Protein AF-A0A660V2L0-F1 (afdb_monomer_lite)

Sequence (249 aa):
MILGFRIFGILFIVIIVLAGNLYATPEGSEFEEQMLNAETLALQEALETPKTFTTGIRSGRVVDATTGKPIEGAVVFYNWDISEFSIESSSRRGALYEAVTDKEGKYFVPDQSIESQTGALANLEPEEVYVYKYGYIRYRVFDNQPLPFLIYLPDLHQRYRKQDNVVKLQPWIDKMSHAEHMNVFTGSYGFGGTKLEQALEEEKALAKEERNFFKRTLDTANKQLSQYQTAYKNDDITKEEYITRLRRC

Structure (mmCIF, N/CA/C/O backbone):
data_AF-A0A660V2L0-F1
#
_entry.id   AF-A0A660V2L0-F1
#
loop_
_atom_site.group_PDB
_atom_site.id
_atom_site.type_symbol
_atom_site.label_atom_id
_atom_site.label_alt_id
_atom_site.label_comp_id
_atom_site.label_asym_id
_atom_site.label_entity_id
_atom_site.label_seq_id
_atom_site.pdbx_PDB_ins_code
_atom_site.Cartn_x
_atom_site.Cartn_y
_atom_site.Cartn_z
_atom_site.occupancy
_atom_site.B_iso_or_equiv
_atom_site.auth_seq_id
_atom_site.auth_comp_id
_atom_site.auth_asym_id
_atom_site.auth_atom_id
_atom_site.pdbx_PDB_model_num
ATOM 1 N N . MET A 1 1 ? 33.198 -1.802 6.740 1.00 34.09 1 MET A N 1
ATOM 2 C CA . MET A 1 1 ? 33.838 -0.671 7.451 1.00 34.09 1 MET A CA 1
ATOM 3 C C . MET A 1 1 ? 35.047 -0.145 6.659 1.00 34.09 1 MET A C 1
ATOM 5 O O . MET A 1 1 ? 36.150 -0.127 7.173 1.00 34.09 1 MET A O 1
ATOM 9 N N . ILE A 1 2 ? 34.865 0.219 5.379 1.00 31.36 2 ILE A N 1
ATOM 10 C CA . ILE A 1 2 ? 35.941 0.744 4.496 1.00 31.36 2 ILE A CA 1
ATOM 11 C C . ILE A 1 2 ? 35.456 1.972 3.686 1.00 31.36 2 ILE A C 1
ATOM 13 O O . ILE A 1 2 ? 36.254 2.722 3.139 1.00 31.36 2 ILE A O 1
ATOM 17 N N . LEU A 1 3 ? 34.149 2.268 3.681 1.00 30.89 3 LEU A N 1
ATOM 18 C CA . LEU A 1 3 ? 33.578 3.380 2.910 1.00 30.89 3 LEU A CA 1
ATOM 19 C C . LEU A 1 3 ? 33.698 4.755 3.603 1.00 30.89 3 LEU A C 1
ATOM 21 O O . LEU A 1 3 ? 33.654 5.780 2.935 1.00 30.89 3 LEU A O 1
ATOM 25 N N . GLY A 1 4 ? 33.918 4.783 4.924 1.00 27.92 4 GLY A N 1
ATOM 26 C CA . GLY A 1 4 ? 34.016 6.023 5.709 1.00 27.92 4 GLY A CA 1
ATOM 27 C C . GLY A 1 4 ? 35.307 6.826 5.499 1.00 27.92 4 GLY A C 1
ATOM 28 O O . GLY A 1 4 ? 35.333 8.012 5.801 1.00 27.92 4 GLY A O 1
ATOM 29 N N . PHE A 1 5 ? 36.360 6.218 4.940 1.00 28.61 5 PHE A N 1
ATOM 30 C CA . PHE A 1 5 ? 37.654 6.888 4.741 1.00 28.61 5 PHE A CA 1
ATOM 31 C C . PHE A 1 5 ? 37.769 7.643 3.410 1.00 28.61 5 PHE A C 1
ATOM 33 O O . PHE A 1 5 ? 38.543 8.591 3.317 1.00 28.61 5 PHE A O 1
ATOM 40 N N . ARG A 1 6 ? 36.986 7.282 2.382 1.00 35.31 6 ARG A N 1
ATOM 41 C CA . ARG A 1 6 ? 37.054 7.962 1.073 1.00 35.31 6 ARG A CA 1
ATOM 42 C C . ARG A 1 6 ? 36.310 9.298 1.050 1.00 35.31 6 ARG A C 1
ATOM 44 O O . ARG A 1 6 ? 36.774 10.229 0.409 1.00 35.31 6 ARG A O 1
ATOM 51 N N . ILE A 1 7 ? 35.211 9.415 1.796 1.00 41.75 7 ILE A N 1
ATOM 52 C CA . ILE A 1 7 ? 34.409 10.648 1.864 1.00 41.75 7 ILE A CA 1
ATOM 53 C C . ILE A 1 7 ? 35.100 11.700 2.745 1.00 41.75 7 ILE A C 1
ATOM 55 O O . ILE A 1 7 ? 35.174 12.865 2.366 1.00 41.75 7 ILE A O 1
ATOM 59 N N . PHE A 1 8 ? 35.697 11.281 3.869 1.00 35.34 8 PHE A N 1
ATOM 60 C CA . PHE A 1 8 ? 36.515 12.173 4.696 1.00 35.34 8 PHE A CA 1
ATOM 61 C C . PHE A 1 8 ? 37.768 12.661 3.963 1.00 35.34 8 PHE A C 1
ATOM 63 O O . PHE A 1 8 ? 38.132 13.818 4.126 1.00 35.34 8 PHE A O 1
ATOM 70 N N . GLY A 1 9 ? 38.386 11.831 3.114 1.00 35.56 9 GLY A N 1
ATOM 71 C CA . GLY A 1 9 ? 39.525 12.246 2.289 1.00 35.56 9 GLY A CA 1
ATOM 72 C C . GLY A 1 9 ? 39.184 13.381 1.319 1.00 35.56 9 GLY A C 1
ATOM 73 O O . GLY A 1 9 ? 39.924 14.353 1.245 1.00 35.56 9 GLY A O 1
ATOM 74 N N . ILE A 1 10 ? 38.037 13.309 0.638 1.00 45.66 10 ILE A N 1
ATOM 75 C CA . ILE A 1 10 ? 37.612 14.342 -0.323 1.00 45.66 10 ILE A CA 1
ATOM 76 C C . ILE A 1 10 ? 37.248 15.649 0.400 1.00 45.66 10 ILE A C 1
ATOM 78 O O . ILE A 1 10 ? 37.674 16.721 -0.021 1.00 45.66 10 ILE A O 1
ATOM 82 N N . LEU A 1 11 ? 36.536 15.573 1.532 1.00 41.56 11 LEU A N 1
ATOM 83 C CA . LEU A 1 11 ? 36.181 16.758 2.324 1.00 41.56 11 LEU A CA 1
ATOM 84 C C . LEU A 1 11 ? 37.418 17.438 2.943 1.00 41.56 11 LEU A C 1
ATOM 86 O O . LEU A 1 11 ? 37.496 18.664 3.000 1.00 41.56 11 LEU A O 1
ATOM 90 N N . PHE A 1 12 ? 38.401 16.645 3.381 1.00 42.69 12 PHE A N 1
ATOM 91 C CA . PHE A 1 12 ? 39.662 17.138 3.935 1.00 42.69 12 PHE A CA 1
ATOM 92 C C . PHE A 1 12 ? 40.537 17.792 2.857 1.00 42.69 12 PHE A C 1
ATOM 94 O O . PHE A 1 12 ? 41.170 18.803 3.136 1.00 42.69 12 PHE A O 1
ATOM 101 N N . ILE A 1 13 ? 40.501 17.291 1.616 1.00 48.28 13 ILE A N 1
ATOM 102 C CA . ILE A 1 13 ? 41.164 17.929 0.469 1.00 48.28 13 ILE A CA 1
ATOM 103 C C . ILE A 1 13 ? 40.502 19.274 0.144 1.00 48.28 13 ILE A C 1
ATOM 105 O O . ILE A 1 13 ? 41.211 20.266 0.049 1.00 48.28 13 ILE A O 1
ATOM 109 N N . VAL A 1 14 ? 39.168 19.365 0.080 1.00 49.03 14 VAL A N 1
ATOM 110 C CA . VAL A 1 14 ? 38.477 20.643 -0.210 1.00 49.03 14 VAL A CA 1
ATOM 111 C C . VAL A 1 14 ? 38.756 21.708 0.864 1.00 49.03 14 VAL A C 1
ATOM 113 O O . VAL A 1 14 ? 39.001 22.869 0.536 1.00 49.03 14 VAL A O 1
ATOM 116 N N . ILE A 1 15 ? 38.780 21.329 2.148 1.00 49.03 15 ILE A N 1
ATOM 117 C CA . ILE A 1 15 ? 39.067 22.262 3.255 1.00 49.03 15 ILE A CA 1
ATOM 118 C C . ILE A 1 15 ? 40.554 22.654 3.302 1.00 49.03 15 ILE A C 1
ATOM 120 O O . ILE A 1 15 ? 40.863 23.819 3.550 1.00 49.03 15 ILE A O 1
ATOM 124 N N . ILE A 1 16 ? 41.480 21.725 3.032 1.00 46.28 16 ILE A N 1
ATOM 125 C CA . ILE A 1 16 ? 42.917 22.041 2.944 1.00 46.28 16 ILE A CA 1
ATOM 126 C C . ILE A 1 16 ? 43.212 22.935 1.740 1.00 46.28 16 ILE A C 1
ATOM 128 O O . ILE A 1 16 ? 44.004 23.863 1.866 1.00 46.28 16 ILE A O 1
ATOM 132 N N . VAL A 1 17 ? 42.545 22.720 0.607 1.00 48.03 17 VAL A N 1
ATOM 133 C CA . VAL A 1 17 ? 42.702 23.533 -0.608 1.00 48.03 17 VAL A CA 1
ATOM 134 C C . VAL A 1 17 ? 42.202 24.966 -0.394 1.00 48.03 17 VAL A C 1
ATOM 136 O O . VAL A 1 17 ? 42.865 25.913 -0.805 1.00 48.03 17 VAL A O 1
ATOM 139 N N . LEU A 1 18 ? 41.103 25.157 0.345 1.00 45.84 18 LEU A N 1
ATOM 140 C CA . LEU A 1 18 ? 40.630 26.497 0.722 1.00 45.84 18 LEU A CA 1
ATOM 141 C C . LEU A 1 18 ? 41.546 27.202 1.743 1.00 45.84 18 LEU A C 1
ATOM 143 O O . LEU A 1 18 ? 41.639 28.428 1.725 1.00 45.84 18 LEU A O 1
ATOM 147 N N . ALA A 1 19 ? 42.234 26.457 2.616 1.00 40.59 19 ALA A N 1
ATOM 148 C CA . ALA A 1 19 ? 43.138 27.013 3.630 1.00 40.59 19 ALA A CA 1
ATOM 149 C C . ALA A 1 19 ? 44.594 27.203 3.144 1.00 40.59 19 ALA A C 1
ATOM 151 O O . ALA A 1 19 ? 45.309 28.060 3.666 1.00 40.59 19 ALA A O 1
ATOM 152 N N . GLY A 1 20 ? 45.035 26.437 2.140 1.00 42.09 20 GLY A N 1
ATOM 153 C CA . GLY A 1 20 ? 46.388 26.477 1.570 1.00 42.09 20 GLY A CA 1
ATOM 154 C C . GLY A 1 20 ? 46.708 27.752 0.784 1.00 42.09 20 GLY A C 1
ATOM 155 O O . GLY A 1 20 ? 47.872 28.132 0.690 1.00 42.09 20 GLY A O 1
ATOM 156 N N . ASN A 1 21 ? 45.685 28.488 0.335 1.00 45.06 21 ASN A N 1
ATOM 157 C CA . ASN A 1 21 ? 45.830 29.794 -0.321 1.00 45.06 21 ASN A CA 1
ATOM 158 C C . ASN A 1 21 ? 46.418 30.905 0.576 1.00 45.06 21 ASN A C 1
ATOM 160 O O . ASN A 1 21 ? 46.625 32.019 0.100 1.00 45.06 21 ASN A O 1
ATOM 164 N N . LEU A 1 22 ? 46.699 30.639 1.860 1.00 43.19 22 LEU A N 1
ATOM 165 C CA . LEU A 1 22 ? 47.353 31.603 2.754 1.00 43.19 22 LEU A CA 1
ATOM 166 C C . LEU A 1 22 ? 48.880 31.443 2.879 1.00 43.19 22 LEU A C 1
ATOM 168 O O . LEU A 1 22 ? 49.512 32.332 3.450 1.00 43.19 22 LEU A O 1
ATOM 172 N N . TYR A 1 23 ? 49.492 30.368 2.363 1.00 44.81 23 TYR A N 1
ATOM 173 C CA . TYR A 1 23 ? 50.933 30.123 2.537 1.00 44.81 23 TYR A CA 1
ATOM 174 C C . TYR A 1 23 ? 51.565 29.393 1.336 1.00 44.81 23 TYR A C 1
ATOM 176 O O . TYR A 1 23 ? 51.834 28.198 1.418 1.00 44.81 23 TYR A O 1
ATOM 184 N N . ALA A 1 24 ? 51.869 30.100 0.243 1.00 42.47 24 ALA A N 1
ATOM 185 C CA . ALA A 1 24 ? 52.705 29.563 -0.839 1.00 42.47 24 ALA A CA 1
ATOM 186 C C . ALA A 1 24 ? 53.869 30.514 -1.179 1.00 42.47 24 ALA A C 1
ATOM 188 O O . ALA A 1 24 ? 53.681 31.719 -1.346 1.00 42.47 24 ALA A O 1
ATOM 189 N N . THR A 1 25 ? 55.089 29.969 -1.235 1.00 49.19 25 THR A N 1
ATOM 190 C CA . THR A 1 25 ? 56.338 30.631 -1.660 1.00 49.19 25 THR A CA 1
ATOM 191 C C . THR A 1 25 ? 56.580 30.461 -3.177 1.00 49.19 25 THR A C 1
ATOM 193 O O . THR A 1 25 ? 56.026 29.540 -3.774 1.00 49.19 25 THR A O 1
ATOM 196 N N . PRO A 1 26 ? 57.402 31.312 -3.836 1.00 49.25 26 PRO A N 1
ATOM 197 C CA . PRO A 1 26 ? 57.163 31.687 -5.241 1.00 49.25 26 PRO A CA 1
ATOM 198 C C . PRO A 1 26 ? 57.717 30.782 -6.361 1.00 49.25 26 PRO A C 1
ATOM 200 O O . PRO A 1 26 ? 57.536 31.137 -7.517 1.00 49.25 26 PRO A O 1
ATOM 203 N N . GLU A 1 27 ? 58.414 29.671 -6.095 1.00 48.34 27 GLU A N 1
ATOM 204 C CA . GLU A 1 27 ? 59.178 28.967 -7.161 1.00 48.34 27 GLU A CA 1
ATOM 205 C C . GLU A 1 27 ? 58.757 27.510 -7.446 1.00 48.34 27 GLU A C 1
ATOM 207 O O . GLU A 1 27 ? 59.332 26.865 -8.318 1.00 48.34 27 GLU A O 1
ATOM 212 N N . GLY A 1 28 ? 57.716 26.998 -6.781 1.00 50.94 28 GLY A N 1
ATOM 213 C CA . GLY A 1 28 ? 57.069 25.710 -7.109 1.00 50.94 28 GLY A CA 1
ATOM 214 C C . GLY A 1 28 ? 55.575 25.827 -7.434 1.00 50.94 28 GLY A C 1
ATOM 215 O O . GLY A 1 28 ? 54.920 24.824 -7.699 1.00 50.94 28 GLY A O 1
ATOM 216 N N . SER A 1 29 ? 55.032 27.047 -7.406 1.00 56.03 29 SER A N 1
ATOM 217 C CA . SER A 1 29 ? 53.594 27.289 -7.275 1.00 56.03 29 SER A CA 1
ATOM 218 C C . SER A 1 29 ? 52.809 27.128 -8.572 1.00 56.03 29 SER A C 1
ATOM 220 O O . SER A 1 29 ? 51.679 26.674 -8.528 1.00 56.03 29 SER A O 1
ATOM 222 N N . GLU A 1 30 ? 53.381 27.453 -9.731 1.00 58.97 30 GLU A N 1
ATOM 223 C CA . GLU A 1 30 ? 52.596 27.556 -10.970 1.00 58.97 30 GLU A CA 1
ATOM 224 C C . GLU A 1 30 ? 52.161 26.184 -11.516 1.00 58.97 30 GLU A C 1
ATOM 226 O O . GLU A 1 30 ? 51.040 26.030 -11.995 1.00 58.97 30 GLU A O 1
ATOM 231 N N . PHE A 1 31 ? 53.010 25.157 -11.396 1.00 55.97 31 PHE A N 1
ATOM 232 C CA . PHE A 1 31 ? 52.672 23.795 -11.829 1.00 55.97 31 PHE A CA 1
ATOM 233 C C . PHE A 1 31 ? 51.713 23.104 -10.849 1.00 55.97 31 PHE A C 1
ATOM 235 O O . PHE A 1 31 ? 50.776 22.429 -11.274 1.00 55.97 31 PHE A O 1
ATOM 242 N N . GLU A 1 32 ? 51.912 23.299 -9.542 1.00 57.28 32 GLU A N 1
ATOM 243 C CA . GLU A 1 32 ? 51.010 22.779 -8.508 1.00 57.28 32 GLU A CA 1
ATOM 244 C C . GLU A 1 32 ? 49.635 23.460 -8.567 1.00 57.28 32 GLU A C 1
ATOM 246 O O . GLU A 1 32 ? 48.614 22.78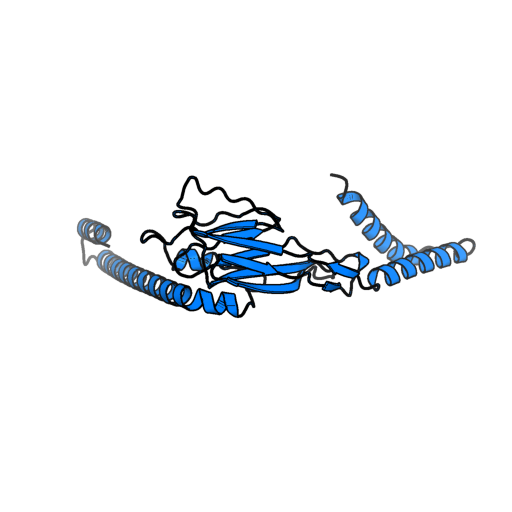2 -8.478 1.00 57.28 32 GLU A O 1
ATOM 251 N N . GLU A 1 33 ? 49.588 24.772 -8.813 1.00 65.06 33 GLU A N 1
ATOM 252 C CA . GLU A 1 33 ? 48.354 25.541 -8.999 1.00 65.06 33 GLU A CA 1
ATOM 253 C C . GLU A 1 33 ? 47.621 25.140 -10.288 1.00 65.06 33 GLU A C 1
ATOM 255 O O . GLU A 1 33 ? 46.406 24.950 -10.274 1.00 65.06 33 GLU A O 1
ATOM 260 N N . GLN A 1 34 ? 48.335 24.927 -11.400 1.00 67.06 34 GLN A N 1
ATOM 261 C CA . GLN A 1 34 ? 47.734 24.425 -12.643 1.00 67.06 34 GLN A CA 1
ATOM 262 C C . GLN A 1 34 ? 47.171 23.008 -12.490 1.00 67.06 34 GLN A C 1
ATOM 264 O O . GLN A 1 34 ? 46.079 22.728 -12.985 1.00 67.06 34 GLN A O 1
ATOM 269 N N . MET A 1 35 ? 47.884 22.124 -11.789 1.00 58.53 35 MET A N 1
ATOM 270 C CA . MET A 1 35 ? 47.427 20.761 -11.523 1.00 58.53 35 MET A CA 1
ATOM 271 C C . MET A 1 35 ? 46.203 20.758 -10.600 1.00 58.53 35 MET A C 1
ATOM 273 O O . MET A 1 35 ? 45.216 20.089 -10.898 1.00 58.53 35 MET A O 1
ATOM 277 N N . LEU A 1 36 ? 46.218 21.572 -9.542 1.00 65.31 36 LEU A N 1
ATOM 278 C CA . LEU A 1 36 ? 45.091 21.738 -8.627 1.00 65.31 36 LEU A CA 1
ATOM 279 C C . LEU A 1 36 ? 43.859 22.327 -9.330 1.00 65.31 36 LEU A C 1
ATOM 281 O O . LEU A 1 36 ? 42.737 21.864 -9.116 1.00 65.31 36 LEU A O 1
ATOM 285 N N . ASN A 1 37 ? 44.054 23.304 -10.216 1.00 75.31 37 ASN A N 1
ATOM 286 C CA . ASN A 1 37 ? 42.980 23.874 -11.028 1.00 75.31 37 ASN A CA 1
ATOM 287 C C . ASN A 1 37 ? 42.416 22.851 -12.025 1.00 75.31 37 ASN A C 1
ATOM 289 O O . ASN A 1 37 ? 41.202 22.791 -12.206 1.00 75.31 37 ASN A O 1
ATOM 293 N N . ALA A 1 38 ? 43.264 22.013 -12.629 1.00 70.25 38 ALA A N 1
ATOM 294 C CA . ALA A 1 38 ? 42.828 20.942 -13.524 1.00 70.25 38 ALA A CA 1
ATOM 295 C C . ALA A 1 38 ? 42.039 19.848 -12.783 1.00 70.25 38 ALA A C 1
ATOM 297 O O . ALA A 1 38 ? 41.005 19.400 -13.275 1.00 70.25 38 ALA A O 1
ATOM 298 N N . GLU A 1 39 ? 42.476 19.451 -11.584 1.00 74.12 39 GLU A N 1
ATOM 299 C CA . GLU A 1 39 ? 41.745 18.506 -10.730 1.00 74.12 39 GLU A CA 1
ATOM 300 C C . GLU A 1 39 ? 40.403 19.083 -10.262 1.00 74.12 39 GLU A C 1
ATOM 302 O O . GLU A 1 39 ? 39.385 18.390 -10.289 1.00 74.12 39 GLU A O 1
ATOM 307 N N . THR A 1 40 ? 40.373 20.366 -9.894 1.00 72.62 40 THR A N 1
ATOM 308 C CA . THR A 1 40 ? 39.142 21.063 -9.489 1.00 72.62 40 THR A CA 1
ATOM 309 C C . THR A 1 40 ? 38.158 21.172 -10.654 1.00 72.62 40 THR A C 1
ATOM 311 O O . THR A 1 40 ? 36.971 20.903 -10.480 1.00 72.62 40 THR A O 1
ATOM 314 N N . LEU A 1 41 ? 38.648 21.492 -11.855 1.00 76.81 41 LEU A N 1
ATOM 315 C CA . LEU A 1 41 ? 37.834 21.559 -13.067 1.00 76.81 41 LEU A CA 1
ATOM 316 C C . LEU A 1 41 ? 37.274 20.183 -13.449 1.00 76.81 41 LEU A C 1
ATOM 318 O O . LEU A 1 41 ? 36.092 20.077 -13.757 1.00 76.81 41 LEU A O 1
ATOM 322 N N . ALA A 1 42 ? 38.082 19.122 -13.362 1.00 71.88 42 ALA A N 1
ATOM 323 C CA . ALA A 1 42 ? 37.633 17.755 -13.625 1.00 71.88 42 ALA A CA 1
ATOM 324 C C . ALA A 1 42 ? 36.584 17.279 -12.604 1.00 71.88 42 ALA A C 1
ATOM 326 O O . ALA A 1 42 ? 35.630 16.589 -12.964 1.00 71.88 42 ALA A O 1
ATOM 327 N N . LEU A 1 43 ? 36.729 17.660 -11.330 1.00 69.81 43 LEU A N 1
ATOM 328 C CA . LEU A 1 43 ? 35.717 17.404 -10.304 1.00 69.81 43 LEU A CA 1
ATOM 329 C C . LEU A 1 43 ? 34.427 18.179 -10.585 1.00 69.81 43 LEU A C 1
ATOM 331 O O . LEU A 1 43 ? 33.347 17.610 -10.448 1.00 69.81 43 LEU A O 1
ATOM 335 N N . GLN A 1 44 ? 34.525 19.440 -11.004 1.00 69.50 44 GLN A N 1
ATOM 336 C CA . GLN A 1 44 ? 33.366 20.254 -11.358 1.00 69.50 44 GLN A CA 1
ATOM 337 C C . GLN A 1 44 ? 32.635 19.693 -12.589 1.00 69.50 44 GLN A C 1
ATOM 339 O O . GLN A 1 44 ? 31.426 19.492 -12.538 1.00 69.50 44 GLN A O 1
ATOM 344 N N . GLU A 1 45 ? 33.363 19.323 -13.642 1.00 71.62 45 GLU A N 1
ATOM 345 C CA . GLU A 1 45 ? 32.803 18.682 -14.838 1.00 71.62 45 GLU A CA 1
ATOM 346 C C . GLU A 1 45 ? 32.137 17.337 -14.501 1.00 71.62 45 GLU A C 1
ATOM 348 O O . GLU A 1 45 ? 31.029 17.051 -14.959 1.00 71.62 45 GLU A O 1
ATOM 353 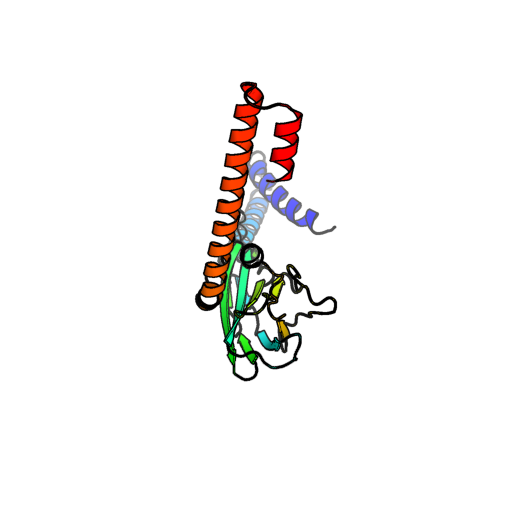N N . ALA A 1 46 ? 32.750 16.522 -13.636 1.00 67.88 46 ALA A N 1
ATOM 354 C CA . ALA A 1 46 ? 32.148 15.273 -13.173 1.00 67.88 46 ALA A CA 1
ATOM 355 C C . ALA A 1 46 ? 30.863 15.503 -12.353 1.00 67.88 46 ALA A C 1
ATOM 357 O O . ALA A 1 46 ? 29.910 14.727 -12.464 1.00 67.88 46 ALA A O 1
ATOM 358 N N . LEU A 1 47 ? 30.815 16.561 -11.538 1.00 68.00 47 LEU A N 1
ATOM 359 C CA . LEU A 1 47 ? 29.627 16.938 -10.766 1.00 68.00 47 LEU A CA 1
ATOM 360 C C . LEU A 1 47 ? 28.493 17.471 -11.655 1.00 68.00 47 LEU A C 1
ATOM 362 O O . LEU A 1 47 ? 27.328 17.226 -11.340 1.00 68.00 47 LEU A O 1
ATOM 366 N N . GLU A 1 48 ? 28.833 18.144 -12.755 1.00 70.00 48 GLU A N 1
ATOM 367 C CA . GLU A 1 48 ? 27.893 18.749 -13.710 1.00 70.00 48 GLU A CA 1
ATOM 368 C C . GLU A 1 48 ? 27.472 17.802 -14.850 1.00 70.00 48 GLU A C 1
ATOM 370 O O . GLU A 1 48 ? 26.488 18.066 -15.540 1.00 70.00 48 GLU A O 1
ATOM 375 N N . THR A 1 49 ? 28.169 16.677 -15.050 1.00 76.00 49 THR A N 1
ATOM 376 C CA . THR A 1 49 ? 27.810 15.694 -16.084 1.00 76.00 49 THR A CA 1
ATOM 377 C C . THR A 1 49 ? 26.513 14.979 -15.700 1.00 76.00 49 THR A C 1
ATOM 379 O O . THR A 1 49 ? 26.494 14.295 -14.674 1.00 76.00 49 THR A O 1
ATOM 382 N N . PRO A 1 50 ? 25.436 15.045 -16.507 1.00 81.56 50 PRO A N 1
ATOM 383 C CA . PRO A 1 50 ? 24.197 14.349 -16.195 1.00 81.56 50 PRO A CA 1
ATOM 384 C C . PRO A 1 50 ? 24.389 12.831 -16.148 1.00 81.56 50 PRO A C 1
ATOM 386 O O . PRO A 1 50 ? 25.043 12.235 -17.005 1.00 81.56 50 PRO A O 1
ATOM 389 N N . LYS A 1 51 ? 23.764 12.180 -15.167 1.00 87.44 51 LYS A N 1
ATOM 390 C CA . LYS A 1 51 ? 23.727 10.716 -15.058 1.00 87.44 51 LYS A CA 1
ATOM 391 C C . LYS A 1 51 ? 22.324 10.226 -15.354 1.00 87.44 51 LYS A C 1
ATOM 393 O O . LYS A 1 51 ? 21.356 10.722 -14.786 1.00 87.44 51 LYS A O 1
ATOM 398 N N . THR A 1 52 ? 22.227 9.227 -16.221 1.00 91.00 52 THR A N 1
ATOM 399 C CA . THR A 1 52 ? 20.962 8.549 -16.511 1.00 91.00 52 THR A CA 1
ATOM 400 C C . THR A 1 52 ? 20.890 7.241 -15.735 1.00 91.00 52 THR A C 1
ATOM 402 O O . THR A 1 52 ? 21.822 6.436 -15.768 1.00 91.00 52 THR A O 1
ATOM 405 N N . PHE A 1 53 ? 19.769 7.018 -15.062 1.00 92.81 53 PHE A N 1
ATOM 406 C CA . PHE A 1 53 ? 19.421 5.755 -14.430 1.00 92.81 53 PHE A CA 1
ATOM 407 C C . PHE A 1 53 ? 18.352 5.051 -15.252 1.00 92.81 53 PHE A C 1
ATOM 409 O O . PHE A 1 53 ? 17.440 5.688 -15.778 1.00 92.81 53 PHE A O 1
ATOM 416 N N . THR A 1 54 ? 18.440 3.729 -15.320 1.00 94.94 54 THR A N 1
ATOM 417 C CA . THR A 1 54 ? 17.343 2.890 -15.793 1.00 94.94 54 THR A CA 1
ATOM 418 C C . THR A 1 54 ? 16.802 2.097 -14.623 1.00 94.94 54 THR A C 1
ATOM 420 O O . THR A 1 54 ? 17.544 1.596 -13.771 1.00 94.94 54 THR A O 1
ATOM 423 N N . THR A 1 55 ? 15.483 2.006 -14.549 1.00 94.50 55 THR A N 1
ATOM 424 C CA . THR A 1 55 ? 14.838 1.238 -13.487 1.00 94.50 55 THR A CA 1
ATOM 425 C C . THR A 1 55 ? 14.871 -0.246 -13.838 1.00 94.50 55 THR A C 1
ATOM 427 O O . THR A 1 55 ? 15.111 -1.075 -12.959 1.00 94.50 55 THR A O 1
ATOM 430 N N . GLY A 1 56 ? 14.714 -0.592 -15.116 1.00 95.31 56 GLY A N 1
ATOM 431 C CA . GLY A 1 56 ? 14.496 -1.916 -15.698 1.00 95.31 56 GLY A CA 1
ATOM 432 C C . GLY A 1 56 ? 13.003 -2.264 -15.813 1.00 95.31 56 GLY A C 1
ATOM 433 O O . GLY A 1 56 ? 12.145 -1.624 -15.209 1.00 95.31 56 GLY A O 1
ATOM 434 N N . ILE A 1 57 ? 12.665 -3.360 -16.491 1.00 97.31 57 ILE A N 1
ATOM 435 C CA . ILE A 1 57 ? 11.270 -3.837 -16.558 1.00 97.31 57 ILE A CA 1
ATOM 436 C C . ILE A 1 57 ? 10.826 -4.525 -15.259 1.00 97.31 57 ILE A C 1
ATOM 438 O O . ILE A 1 57 ? 11.639 -5.174 -14.589 1.00 97.31 57 ILE A O 1
ATOM 442 N N . ARG A 1 58 ? 9.531 -4.436 -14.931 1.00 97.62 58 ARG A N 1
ATOM 443 C CA . ARG A 1 58 ? 8.887 -5.313 -13.941 1.00 97.62 58 ARG A CA 1
ATOM 444 C C . ARG A 1 58 ? 7.676 -6.019 -14.513 1.00 97.62 58 ARG A C 1
ATOM 446 O O . ARG A 1 58 ? 6.943 -5.477 -15.335 1.00 97.62 58 ARG A O 1
ATOM 453 N N . SER A 1 59 ? 7.458 -7.237 -14.048 1.00 98.31 59 SER A N 1
ATOM 454 C CA . SER A 1 59 ? 6.320 -8.054 -14.449 1.00 98.31 59 SER A CA 1
ATOM 455 C C . SER A 1 59 ? 5.911 -8.988 -13.325 1.00 98.31 59 SER A C 1
ATOM 457 O O . SER A 1 59 ? 6.711 -9.359 -12.459 1.00 98.31 59 SER A O 1
ATOM 459 N N . GLY A 1 60 ? 4.652 -9.397 -13.352 1.00 98.25 60 GLY A N 1
ATOM 460 C CA . GLY A 1 60 ? 4.165 -10.386 -12.415 1.00 98.25 60 GLY A CA 1
ATOM 461 C C . GLY A 1 60 ? 2.670 -10.584 -12.503 1.00 98.25 60 GLY A C 1
ATOM 462 O O . GLY A 1 60 ? 2.010 -10.162 -13.454 1.00 98.25 60 GLY A O 1
ATOM 463 N N . ARG A 1 61 ? 2.143 -11.241 -11.475 1.00 98.38 61 ARG A N 1
ATOM 464 C CA . ARG A 1 61 ? 0.713 -11.421 -11.269 1.00 98.38 61 ARG A CA 1
ATOM 465 C C . ARG A 1 61 ? 0.335 -11.277 -9.804 1.00 98.38 61 ARG A C 1
ATOM 467 O O . ARG A 1 61 ? 1.126 -11.590 -8.911 1.00 98.38 61 ARG A O 1
ATOM 474 N N . VAL A 1 62 ? -0.896 -10.855 -9.580 1.00 98.50 62 VAL A N 1
ATOM 475 C CA . VAL A 1 62 ? -1.499 -10.692 -8.263 1.00 98.50 62 VAL A CA 1
ATOM 476 C C . VAL A 1 62 ? -2.565 -11.765 -8.079 1.00 98.50 62 VAL A C 1
ATOM 478 O O . VAL A 1 62 ? -3.399 -11.989 -8.959 1.00 98.50 62 VAL A O 1
ATOM 481 N N . VAL A 1 63 ? -2.515 -12.453 -6.944 1.00 98.19 63 VAL A N 1
ATOM 482 C CA . VAL A 1 63 ? -3.448 -13.525 -6.592 1.00 98.19 63 VAL A CA 1
ATOM 483 C C . VAL A 1 63 ? -3.986 -13.352 -5.186 1.00 98.19 63 VAL A C 1
ATOM 485 O O . VAL A 1 63 ? -3.327 -12.779 -4.321 1.00 98.19 63 VAL A O 1
ATOM 488 N N . ASP A 1 64 ? -5.162 -13.908 -4.949 1.00 97.62 64 ASP A N 1
ATOM 489 C CA . ASP A 1 64 ? -5.734 -14.053 -3.619 1.00 97.62 64 ASP A CA 1
ATOM 490 C C . ASP A 1 64 ? -4.912 -15.079 -2.823 1.00 97.62 64 ASP A C 1
ATOM 492 O O . ASP A 1 64 ? -4.648 -16.191 -3.290 1.00 97.62 64 ASP A O 1
ATOM 496 N N . ALA A 1 65 ? -4.463 -14.693 -1.629 1.00 95.81 65 ALA A N 1
ATOM 497 C CA . ALA A 1 65 ? -3.592 -15.514 -0.795 1.00 95.81 65 ALA A CA 1
ATOM 498 C C . ALA A 1 65 ? -4.269 -16.789 -0.267 1.00 95.81 65 ALA A C 1
ATOM 500 O O . ALA A 1 65 ? -3.571 -17.754 0.041 1.00 95.81 65 ALA A O 1
ATOM 501 N N . THR A 1 66 ? -5.597 -16.802 -0.164 1.00 95.12 66 THR A N 1
ATOM 502 C CA . THR A 1 66 ? -6.388 -17.920 0.359 1.00 95.12 66 THR A CA 1
ATOM 503 C C . THR A 1 66 ? -6.806 -18.876 -0.754 1.00 95.12 66 THR A C 1
ATOM 505 O O . THR A 1 66 ? -6.721 -20.091 -0.591 1.00 95.12 66 THR A O 1
ATOM 508 N N . THR A 1 67 ? -7.249 -18.350 -1.896 1.00 96.50 67 THR A N 1
ATOM 509 C CA . THR A 1 67 ? -7.802 -19.160 -2.995 1.00 96.50 67 THR A CA 1
ATOM 510 C C . THR A 1 67 ? -6.808 -19.427 -4.123 1.00 96.50 67 THR A C 1
ATOM 512 O O . THR A 1 67 ? -7.038 -20.317 -4.941 1.00 96.50 67 THR A O 1
ATOM 515 N N . GLY A 1 68 ? -5.727 -18.647 -4.214 1.00 96.31 68 GLY A N 1
ATOM 516 C CA . GLY A 1 68 ? -4.756 -18.702 -5.309 1.00 96.31 68 GLY A CA 1
ATOM 517 C C . GLY A 1 68 ? -5.278 -18.174 -6.651 1.00 96.31 68 GLY A C 1
ATOM 518 O O . GLY A 1 68 ? -4.548 -18.223 -7.646 1.00 96.31 68 GLY A O 1
ATOM 519 N N . LYS A 1 69 ? -6.522 -17.679 -6.699 1.00 98.31 69 LYS A N 1
ATOM 520 C CA . LYS A 1 69 ? -7.149 -17.152 -7.915 1.00 98.31 69 LYS A CA 1
ATOM 521 C C . LYS A 1 69 ? -6.537 -15.804 -8.312 1.00 98.31 69 LYS A C 1
ATOM 523 O O . LYS A 1 69 ? -6.136 -15.045 -7.429 1.00 98.31 69 LYS A O 1
ATOM 528 N N . PRO A 1 70 ? -6.462 -15.494 -9.619 1.00 98.56 70 PRO A N 1
ATOM 529 C CA . PRO A 1 70 ? -5.998 -14.193 -10.082 1.00 98.56 70 PRO A CA 1
ATOM 530 C C . PRO A 1 70 ? -6.912 -13.065 -9.598 1.00 98.56 70 PRO A C 1
ATOM 532 O O . PRO A 1 70 ? -8.128 -13.236 -9.514 1.00 98.56 70 PRO A O 1
ATOM 535 N N . ILE A 1 71 ? -6.314 -11.912 -9.299 1.00 98.75 71 ILE A N 1
ATOM 536 C CA . ILE A 1 71 ? -7.034 -10.703 -8.898 1.00 98.75 71 ILE A CA 1
ATOM 537 C C . ILE A 1 71 ? -6.977 -9.688 -10.039 1.00 98.75 71 ILE A C 1
ATOM 539 O O . ILE A 1 71 ? -5.926 -9.105 -10.296 1.00 98.75 71 ILE A O 1
ATOM 543 N N . GLU A 1 72 ? -8.120 -9.436 -10.672 1.00 98.69 72 GLU A N 1
ATOM 544 C CA . GLU A 1 72 ? -8.308 -8.349 -11.640 1.00 98.69 72 GLU A CA 1
ATOM 545 C C . GLU A 1 72 ? -8.478 -6.998 -10.937 1.00 98.69 72 GLU A C 1
ATOM 547 O O . GLU A 1 72 ? -9.108 -6.904 -9.877 1.00 98.69 72 GLU A O 1
ATOM 552 N N . GLY A 1 73 ? -7.957 -5.926 -11.534 1.00 98.38 73 GLY A N 1
ATOM 553 C CA . GLY A 1 73 ? -8.169 -4.564 -11.054 1.00 98.38 73 GLY A CA 1
ATOM 554 C C . GLY A 1 73 ? -7.431 -4.222 -9.757 1.00 98.38 73 GLY A C 1
ATOM 555 O O . GLY A 1 73 ? -7.871 -3.327 -9.040 1.00 98.38 73 GLY A O 1
ATOM 556 N N . ALA A 1 74 ? -6.372 -4.951 -9.405 1.00 98.44 74 ALA A N 1
ATOM 557 C CA . ALA A 1 74 ? -5.436 -4.532 -8.368 1.00 98.44 74 ALA A CA 1
ATOM 558 C C . ALA A 1 74 ? -4.482 -3.483 -8.946 1.00 98.44 74 ALA A C 1
ATOM 560 O O . ALA A 1 74 ? -3.971 -3.645 -10.056 1.00 98.44 74 ALA A O 1
ATOM 561 N N . VAL A 1 75 ? -4.237 -2.416 -8.194 1.00 97.94 75 VAL A N 1
ATOM 562 C CA . VAL A 1 75 ? -3.274 -1.381 -8.565 1.00 97.94 75 VAL A CA 1
ATOM 563 C C . VAL A 1 75 ? -1.897 -1.807 -8.086 1.00 97.94 75 VAL A C 1
ATOM 565 O O . VAL A 1 75 ? -1.711 -2.137 -6.915 1.00 97.94 75 VAL A O 1
ATOM 568 N N . VAL A 1 76 ? -0.939 -1.788 -9.003 1.00 97.25 76 VAL A N 1
ATOM 569 C CA . VAL A 1 76 ? 0.480 -2.016 -8.755 1.00 97.25 76 VAL A CA 1
ATOM 570 C C . VAL A 1 76 ? 1.193 -0.691 -8.964 1.00 97.25 76 VAL A C 1
ATOM 572 O O . VAL A 1 76 ? 1.243 -0.170 -10.075 1.00 97.25 76 VAL A O 1
ATOM 575 N N . PHE A 1 77 ? 1.731 -0.150 -7.888 1.00 95.12 77 PHE A N 1
ATOM 576 C CA . PHE A 1 77 ? 2.398 1.137 -7.837 1.00 95.12 77 PHE A CA 1
ATOM 577 C C . PHE A 1 77 ? 3.889 0.917 -7.594 1.00 95.12 77 PHE A C 1
ATOM 579 O O . PHE A 1 77 ? 4.266 0.196 -6.668 1.00 95.12 77 PHE A O 1
ATOM 586 N N . TYR A 1 78 ? 4.719 1.557 -8.409 1.00 94.56 78 TYR A N 1
ATOM 587 C CA . TYR A 1 78 ? 6.166 1.613 -8.245 1.00 94.56 78 TYR A CA 1
ATOM 588 C C . TYR A 1 78 ? 6.615 3.065 -8.115 1.00 94.56 78 TYR A C 1
ATOM 590 O O . TYR A 1 78 ? 6.190 3.919 -8.896 1.00 94.56 78 TYR A O 1
ATOM 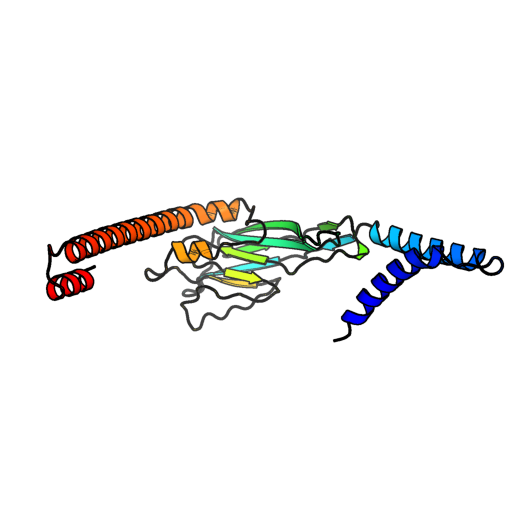598 N N . ASN A 1 79 ? 7.514 3.312 -7.168 1.00 92.75 79 ASN A N 1
ATOM 599 C CA . ASN A 1 79 ? 8.201 4.583 -6.992 1.00 92.75 79 ASN A CA 1
ATOM 600 C C . ASN A 1 79 ? 9.714 4.354 -6.938 1.00 92.75 79 ASN A C 1
ATOM 602 O O . ASN A 1 79 ? 10.193 3.429 -6.276 1.00 92.75 79 ASN A O 1
ATOM 606 N N . TRP A 1 80 ? 10.448 5.223 -7.626 1.00 92.88 80 TRP A N 1
ATOM 607 C CA . TRP A 1 80 ? 11.900 5.298 -7.564 1.00 92.88 80 TRP A CA 1
ATOM 608 C C . TRP A 1 80 ? 12.299 6.713 -7.205 1.00 92.88 80 TRP A C 1
ATOM 610 O O . TRP A 1 80 ? 12.000 7.649 -7.952 1.00 92.88 80 TRP A O 1
ATOM 620 N N . ASP A 1 81 ? 13.007 6.847 -6.095 1.00 90.94 81 ASP A N 1
ATOM 621 C CA . ASP A 1 81 ? 13.585 8.111 -5.673 1.00 90.94 81 ASP A CA 1
ATOM 622 C C . ASP A 1 81 ? 15.052 8.181 -6.114 1.00 90.94 81 ASP A C 1
ATOM 624 O O . ASP A 1 81 ? 15.718 7.165 -6.334 1.00 90.94 81 ASP A O 1
ATOM 628 N N . ILE A 1 82 ? 15.546 9.398 -6.304 1.00 89.69 82 ILE A N 1
ATOM 629 C CA . ILE A 1 82 ? 16.956 9.676 -6.558 1.00 89.69 82 ILE A CA 1
ATOM 630 C C . ILE A 1 82 ? 17.463 10.501 -5.390 1.00 89.69 82 ILE A C 1
ATOM 632 O O . ILE A 1 82 ? 16.928 11.574 -5.110 1.00 89.69 82 ILE A O 1
ATOM 636 N N . SER A 1 83 ? 18.513 10.006 -4.743 1.00 87.31 83 SER A N 1
ATOM 637 C CA . SER A 1 83 ? 19.304 10.794 -3.809 1.00 87.31 83 SER A CA 1
ATOM 638 C C . SER A 1 83 ? 20.303 11.619 -4.617 1.00 87.31 83 SER A C 1
ATOM 640 O O . SER A 1 83 ? 21.166 11.044 -5.291 1.00 87.31 83 SER A O 1
ATOM 642 N N . GLU A 1 84 ? 20.196 12.940 -4.559 1.00 79.88 84 GLU A N 1
ATOM 643 C CA . GLU A 1 84 ? 21.137 13.867 -5.189 1.00 79.88 84 GLU A CA 1
ATOM 644 C C . GLU A 1 84 ? 22.007 14.502 -4.100 1.00 79.88 84 GLU A C 1
ATOM 646 O O . GLU A 1 84 ? 21.530 14.847 -3.017 1.00 79.88 84 GLU A O 1
ATOM 651 N N . PHE A 1 85 ? 23.310 14.630 -4.354 1.00 68.12 85 PHE A N 1
ATOM 652 C CA . PHE A 1 85 ? 24.186 15.311 -3.409 1.00 68.12 85 PHE A CA 1
ATOM 653 C C . PHE A 1 85 ? 23.946 16.815 -3.505 1.00 68.12 85 PHE A C 1
ATOM 655 O O . PHE A 1 85 ? 24.353 17.466 -4.465 1.00 68.12 85 PHE A O 1
ATOM 662 N N . SER A 1 86 ? 23.284 17.357 -2.491 1.00 65.12 86 SER A N 1
ATOM 663 C CA . SER A 1 86 ? 23.096 18.788 -2.291 1.00 65.12 86 SER A CA 1
ATOM 664 C C . SER A 1 86 ? 23.447 19.154 -0.849 1.00 65.12 86 SER A C 1
ATOM 666 O O . SER A 1 86 ? 23.515 18.287 0.028 1.00 65.12 86 SER A O 1
ATOM 668 N N . ILE A 1 87 ? 23.654 20.448 -0.586 1.00 57.91 87 ILE A N 1
ATOM 669 C CA . ILE A 1 87 ? 23.914 20.982 0.766 1.00 57.91 87 ILE A CA 1
ATOM 670 C C . ILE A 1 87 ? 22.799 20.571 1.749 1.00 57.91 87 ILE A C 1
ATOM 672 O O . ILE A 1 87 ? 23.060 20.386 2.934 1.00 57.91 87 ILE A O 1
ATOM 676 N N . GLU A 1 88 ? 21.579 20.365 1.247 1.00 62.28 88 GLU A N 1
ATOM 677 C CA . GLU A 1 88 ? 20.417 19.931 2.028 1.00 62.28 88 GLU A CA 1
ATOM 678 C C . GLU A 1 88 ? 20.180 18.411 1.990 1.00 62.28 88 GLU A C 1
ATOM 680 O O . GLU A 1 88 ? 19.302 17.932 2.700 1.00 62.28 88 GLU A O 1
ATOM 685 N N . SER A 1 89 ? 20.966 17.657 1.203 1.00 59.50 89 SER A N 1
ATOM 686 C CA . SER A 1 89 ? 20.905 16.193 1.048 1.00 59.50 89 SER A CA 1
ATOM 687 C C . SER A 1 89 ? 19.471 15.663 1.049 1.00 59.50 89 SER A C 1
ATOM 689 O O . SER A 1 89 ? 19.044 14.967 1.970 1.00 59.50 89 SER A O 1
ATOM 691 N N . SER A 1 90 ? 18.715 16.025 0.016 1.00 69.25 90 SER A N 1
ATOM 692 C CA . SER A 1 90 ? 17.337 15.585 -0.155 1.00 69.25 90 SER A CA 1
ATOM 693 C C . SER A 1 90 ? 17.223 14.603 -1.313 1.00 69.25 90 SER A C 1
ATOM 695 O O . SER A 1 90 ? 17.815 14.776 -2.380 1.00 69.25 90 SER A O 1
ATOM 697 N N . SER A 1 91 ? 16.442 13.551 -1.096 1.00 82.62 91 SER A N 1
ATOM 698 C CA . SER A 1 91 ? 15.978 12.706 -2.186 1.00 82.62 91 SER A CA 1
ATOM 699 C C . SER A 1 91 ? 14.821 13.408 -2.891 1.00 82.62 91 SER A C 1
ATOM 701 O O . SER A 1 91 ? 14.079 14.198 -2.292 1.00 82.62 91 SER A O 1
ATOM 703 N N . ARG A 1 92 ? 14.656 13.136 -4.179 1.00 86.31 92 ARG A N 1
ATOM 704 C CA . ARG A 1 92 ? 13.478 13.550 -4.943 1.00 86.31 92 ARG A CA 1
ATOM 705 C C . ARG A 1 92 ? 12.882 12.351 -5.653 1.00 86.31 92 ARG A C 1
ATOM 707 O O . ARG A 1 92 ? 13.591 11.401 -5.976 1.00 86.31 92 ARG A O 1
ATOM 714 N N . ARG A 1 93 ? 11.599 12.440 -5.995 1.00 88.12 93 ARG A N 1
ATOM 715 C CA . ARG A 1 93 ? 10.971 11.454 -6.874 1.00 88.12 93 ARG A CA 1
ATOM 716 C C . ARG A 1 93 ? 11.644 11.478 -8.245 1.00 88.12 93 ARG A C 1
ATOM 718 O O . ARG A 1 93 ? 11.685 12.513 -8.913 1.00 88.12 93 ARG A O 1
ATOM 725 N N . GLY A 1 94 ? 12.175 10.331 -8.647 1.00 90.25 94 GLY A N 1
ATOM 726 C CA . GLY A 1 94 ? 12.766 10.107 -9.959 1.00 90.25 94 GLY A CA 1
ATOM 727 C C . GLY A 1 94 ? 11.723 9.646 -10.971 1.00 90.25 94 GLY A C 1
ATOM 728 O O . GLY A 1 94 ? 11.532 10.288 -11.999 1.00 90.25 94 GLY A O 1
ATOM 729 N N . ALA A 1 95 ? 11.016 8.561 -10.656 1.00 92.69 95 ALA A N 1
ATOM 730 C CA . ALA A 1 95 ? 9.940 8.029 -11.486 1.00 92.69 95 ALA A CA 1
ATOM 731 C C . ALA A 1 95 ? 8.828 7.403 -10.643 1.00 92.69 95 ALA A C 1
ATOM 733 O O . ALA A 1 95 ? 9.057 6.900 -9.543 1.00 92.69 95 ALA A O 1
ATOM 734 N N . LEU A 1 96 ? 7.624 7.400 -11.208 1.00 93.38 96 LEU A N 1
ATOM 735 C CA . LEU A 1 96 ? 6.440 6.760 -10.653 1.00 93.38 96 LEU A CA 1
ATOM 736 C C . LEU A 1 96 ? 5.693 6.068 -11.783 1.00 93.38 96 LEU A C 1
ATOM 738 O O . LEU A 1 96 ? 5.498 6.654 -12.848 1.00 93.38 96 LEU A O 1
ATOM 742 N N . TYR A 1 97 ? 5.260 4.834 -11.544 1.00 95.56 97 TYR A N 1
ATOM 743 C CA . TYR A 1 97 ? 4.458 4.096 -12.509 1.00 95.56 97 TYR A CA 1
ATOM 744 C C . TYR A 1 97 ? 3.337 3.318 -11.824 1.00 95.56 97 TYR A C 1
ATOM 746 O O . TYR A 1 97 ? 3.553 2.657 -10.809 1.00 95.56 97 TYR A O 1
ATOM 754 N N . GLU A 1 98 ? 2.143 3.363 -12.415 1.00 96.31 98 GLU A N 1
ATOM 755 C CA . GLU A 1 98 ? 0.968 2.631 -11.945 1.00 96.31 98 GLU A CA 1
ATOM 756 C C . GLU A 1 98 ? 0.451 1.693 -13.034 1.00 96.31 98 GLU A C 1
ATOM 758 O O . GLU A 1 98 ? 0.065 2.129 -14.121 1.00 96.31 98 GLU A O 1
ATOM 763 N N . ALA A 1 99 ? 0.380 0.405 -12.717 1.00 97.50 99 ALA A N 1
ATOM 764 C CA . ALA A 1 99 ? -0.276 -0.605 -13.532 1.00 97.50 99 ALA A CA 1
ATOM 765 C C . ALA A 1 99 ? -1.551 -1.097 -12.839 1.00 97.50 99 ALA A C 1
ATOM 767 O O . ALA A 1 99 ? -1.674 -1.053 -11.616 1.00 97.50 99 ALA A O 1
ATOM 768 N N . VAL A 1 100 ? -2.504 -1.585 -13.628 1.00 98.38 100 VAL A N 1
ATOM 769 C CA . VAL A 1 100 ? -3.716 -2.244 -13.130 1.00 98.38 100 VAL A CA 1
ATOM 770 C C . VAL A 1 100 ? -3.713 -3.663 -13.659 1.00 98.38 100 VAL A C 1
ATOM 772 O O . VAL A 1 100 ? -3.441 -3.870 -14.842 1.00 98.38 100 VAL A O 1
ATOM 775 N N . THR A 1 101 ? -3.981 -4.632 -12.791 1.00 98.75 101 THR A N 1
ATOM 776 C CA . THR A 1 101 ? -3.972 -6.033 -13.196 1.00 98.75 101 THR A CA 1
ATOM 777 C C . THR A 1 101 ? -5.140 -6.379 -14.110 1.00 98.75 101 THR A C 1
ATOM 779 O O . THR A 1 101 ? -6.267 -5.922 -13.907 1.00 98.75 101 THR A O 1
ATOM 782 N N . ASP A 1 102 ? -4.867 -7.217 -15.106 1.00 98.75 102 ASP A N 1
ATOM 783 C CA . ASP A 1 102 ? -5.879 -7.747 -16.020 1.00 98.75 102 ASP A CA 1
ATOM 784 C C . ASP A 1 102 ? -6.699 -8.901 -15.403 1.00 98.75 102 ASP A C 1
ATOM 786 O O . ASP A 1 102 ? -6.543 -9.254 -14.232 1.00 98.75 102 ASP A O 1
ATOM 790 N N . LYS A 1 103 ? -7.569 -9.526 -16.207 1.00 98.38 103 LYS A N 1
ATOM 791 C CA . LYS A 1 103 ? -8.407 -10.678 -15.817 1.00 98.38 103 LYS A CA 1
ATOM 792 C C . LYS A 1 103 ? -7.620 -11.896 -15.328 1.00 98.38 103 LYS A C 1
ATOM 794 O O . LYS A 1 103 ? -8.146 -12.703 -14.565 1.00 98.38 103 LYS A O 1
ATOM 799 N N . GLU A 1 104 ? -6.374 -12.047 -15.768 1.00 98.44 104 GLU A N 1
ATOM 800 C CA . GLU A 1 104 ? -5.467 -13.111 -15.331 1.00 98.44 104 GLU A CA 1
ATOM 801 C C . GLU A 1 104 ? -4.595 -12.669 -14.143 1.00 98.44 104 GLU A C 1
ATOM 803 O O . GLU A 1 104 ? -3.707 -13.403 -13.698 1.00 98.44 104 GLU A O 1
ATOM 808 N N . GLY A 1 105 ? -4.860 -11.476 -13.606 1.00 98.50 105 GLY A N 1
ATOM 809 C CA . GLY A 1 105 ? -4.135 -10.861 -12.509 1.00 98.50 105 GLY A CA 1
ATOM 810 C C . GLY A 1 105 ? -2.758 -10.344 -12.907 1.00 98.50 105 GLY A C 1
ATOM 811 O O . GLY A 1 105 ? -1.973 -10.017 -12.019 1.00 98.50 105 GLY A O 1
ATOM 812 N N . LYS A 1 106 ? -2.423 -10.296 -14.200 1.00 98.75 106 LYS A N 1
ATOM 813 C CA . LYS A 1 106 ? -1.085 -9.939 -14.682 1.00 98.75 106 LYS A CA 1
ATOM 814 C C . LYS A 1 106 ? -0.900 -8.431 -14.751 1.00 98.75 106 LYS A C 1
ATOM 816 O O . LYS A 1 106 ? -1.843 -7.689 -15.011 1.00 98.75 106 LYS A O 1
ATOM 821 N N . TYR A 1 107 ? 0.337 -7.989 -14.550 1.00 98.62 107 TYR A N 1
ATOM 822 C CA . TYR A 1 107 ? 0.754 -6.602 -14.731 1.00 98.62 107 TYR A CA 1
ATOM 823 C C . TYR A 1 107 ? 2.130 -6.526 -15.398 1.00 98.62 107 TYR A C 1
ATOM 825 O O . TYR A 1 107 ? 2.946 -7.450 -15.307 1.00 98.62 107 TYR A O 1
ATOM 833 N N . PHE A 1 108 ? 2.398 -5.387 -16.031 1.00 98.44 108 PHE A N 1
ATOM 834 C CA . PHE A 1 108 ? 3.681 -5.062 -16.639 1.00 98.44 108 PHE A CA 1
ATOM 835 C C . PHE A 1 108 ? 4.022 -3.594 -16.380 1.00 98.44 108 PHE A C 1
ATOM 837 O O . PHE A 1 108 ? 3.153 -2.728 -16.466 1.00 98.44 108 PHE A O 1
ATOM 844 N N . VAL A 1 109 ? 5.287 -3.332 -16.066 1.00 97.75 109 VAL A N 1
ATOM 845 C CA . VAL A 1 109 ? 5.849 -1.996 -15.871 1.00 97.75 109 VAL A CA 1
ATOM 846 C C . VAL A 1 109 ? 7.074 -1.876 -16.780 1.00 97.75 109 VAL A C 1
ATOM 848 O O . VAL A 1 109 ? 8.031 -2.640 -16.602 1.00 97.75 109 VAL A O 1
ATOM 851 N N . PRO A 1 110 ? 7.054 -0.971 -17.773 1.00 97.44 110 PRO A N 1
ATOM 852 C CA . PRO A 1 110 ? 8.182 -0.782 -18.672 1.00 97.44 110 PRO A CA 1
ATOM 853 C C . PRO A 1 110 ? 9.372 -0.154 -1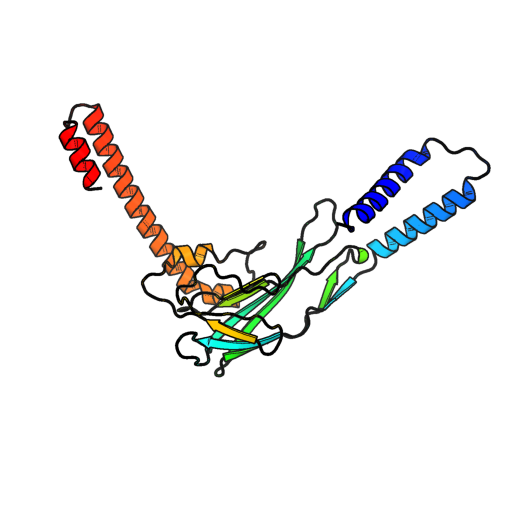7.941 1.00 97.44 110 PRO A C 1
ATOM 855 O O . PRO A 1 110 ? 9.217 0.450 -16.879 1.00 97.44 110 PRO A O 1
ATOM 858 N N . ASP A 1 111 ? 10.556 -0.272 -18.538 1.00 96.50 111 ASP A N 1
ATOM 859 C CA . ASP A 1 111 ? 11.740 0.441 -18.062 1.00 96.50 111 ASP A CA 1
ATOM 860 C C . ASP A 1 111 ? 11.506 1.959 -18.122 1.00 96.50 111 ASP A C 1
ATOM 862 O O . ASP A 1 111 ? 10.954 2.478 -19.093 1.00 96.50 111 ASP A O 1
ATOM 866 N N . GLN A 1 112 ? 11.906 2.649 -17.059 1.00 94.81 112 GLN A N 1
ATOM 867 C CA . GLN A 1 112 ? 11.868 4.103 -16.930 1.00 94.81 112 GLN A CA 1
ATOM 868 C C . GLN A 1 112 ? 13.296 4.636 -16.992 1.00 94.81 112 GLN A C 1
ATOM 870 O O . GLN A 1 112 ? 14.165 4.141 -16.271 1.00 94.81 112 GLN A O 1
ATOM 875 N N . SER A 1 113 ? 13.513 5.665 -17.806 1.00 94.19 113 SER A N 1
ATOM 876 C CA . SER A 1 113 ? 14.765 6.417 -17.838 1.00 94.19 113 SER A CA 1
ATOM 877 C C . SER A 1 113 ? 14.627 7.658 -16.965 1.00 94.19 113 SER A C 1
ATOM 879 O O . SER A 1 113 ? 13.641 8.386 -17.081 1.00 94.19 113 SER A O 1
ATOM 881 N N . ILE A 1 114 ? 15.586 7.870 -16.067 1.00 92.12 114 ILE A N 1
ATOM 882 C CA . ILE A 1 114 ? 15.574 8.994 -15.135 1.00 92.12 114 ILE A CA 1
ATOM 883 C C . ILE A 1 114 ? 16.899 9.735 -15.238 1.00 92.12 114 ILE A C 1
ATOM 885 O O . ILE A 1 114 ? 17.957 9.166 -14.974 1.00 92.12 114 ILE A O 1
ATOM 889 N N . GLU A 1 115 ? 16.836 11.011 -15.593 1.00 88.56 115 GLU A N 1
ATOM 890 C CA . GLU A 1 115 ? 18.003 11.883 -15.648 1.00 88.56 115 GLU A CA 1
ATOM 891 C C . GLU A 1 115 ? 18.230 12.576 -14.300 1.00 88.56 115 GLU A C 1
ATOM 893 O O . GLU A 1 115 ? 17.294 13.008 -13.617 1.00 88.56 115 GLU A O 1
ATOM 898 N N . SER A 1 116 ? 19.499 12.682 -13.920 1.00 84.19 116 SER A N 1
ATOM 899 C CA . SER A 1 116 ? 19.975 13.421 -12.757 1.00 84.19 116 SER A CA 1
ATOM 900 C C . SER A 1 116 ? 20.990 14.460 -13.203 1.00 84.19 116 SER A C 1
ATOM 902 O O . SER A 1 116 ? 21.982 14.112 -13.843 1.00 84.19 116 SER A O 1
ATOM 904 N N . GLN A 1 117 ? 20.775 15.710 -12.800 1.00 74.06 117 GLN A N 1
ATOM 905 C CA . GLN A 1 117 ? 21.638 16.838 -13.163 1.00 74.06 117 GLN A CA 1
ATOM 906 C C . GLN A 1 117 ? 22.929 16.890 -12.329 1.00 74.06 117 GLN A C 1
ATOM 908 O O . GLN A 1 117 ? 23.917 17.447 -12.782 1.00 74.06 117 GLN A O 1
ATOM 913 N N . THR A 1 118 ? 22.959 16.256 -11.151 1.00 69.94 118 THR A N 1
ATOM 914 C CA . THR A 1 118 ? 24.141 16.179 -10.267 1.00 69.94 118 THR A CA 1
ATOM 915 C C . THR A 1 118 ? 24.837 14.816 -10.394 1.00 69.94 118 THR A C 1
ATOM 917 O O . THR A 1 118 ? 24.852 14.009 -9.455 1.00 69.94 118 THR A O 1
ATOM 920 N N . GLY A 1 119 ? 25.279 14.467 -11.604 1.00 65.44 119 GLY A N 1
ATOM 921 C CA . GLY A 1 119 ? 25.392 13.066 -12.015 1.00 65.44 119 GLY A CA 1
ATOM 922 C C . GLY A 1 119 ? 26.424 12.207 -11.284 1.00 65.44 119 GLY A C 1
ATOM 923 O O . GLY A 1 119 ? 26.097 11.062 -10.969 1.00 65.44 119 GLY A O 1
ATOM 924 N N . ALA A 1 120 ? 27.621 12.696 -10.938 1.00 67.19 120 ALA A N 1
ATOM 925 C CA . ALA A 1 120 ? 28.623 11.834 -10.285 1.00 67.19 120 ALA A CA 1
ATOM 926 C C . ALA A 1 120 ? 28.210 11.336 -8.887 1.00 67.19 120 ALA A C 1
ATOM 928 O O . ALA A 1 120 ? 28.597 10.235 -8.490 1.00 67.19 120 ALA A O 1
ATOM 929 N N . LEU A 1 121 ? 27.416 12.115 -8.149 1.00 75.94 121 LEU A N 1
ATOM 930 C CA . LEU A 1 121 ? 27.051 11.806 -6.762 1.00 75.94 121 LEU A CA 1
ATOM 931 C C . LEU A 1 121 ? 25.603 11.338 -6.597 1.00 75.94 121 LEU A C 1
ATOM 933 O O . LEU A 1 121 ? 25.214 10.921 -5.506 1.00 75.94 121 LEU A O 1
ATOM 937 N N . ALA A 1 122 ? 24.816 11.370 -7.670 1.00 84.81 122 ALA A N 1
ATOM 938 C CA . ALA A 1 122 ? 23.460 10.863 -7.639 1.00 84.81 122 ALA A CA 1
ATOM 939 C C . ALA A 1 122 ? 23.424 9.333 -7.566 1.00 84.81 122 ALA A C 1
ATOM 941 O O . ALA A 1 122 ? 24.203 8.629 -8.229 1.00 84.81 122 ALA A O 1
ATOM 942 N N . ASN A 1 123 ? 22.451 8.817 -6.819 1.00 88.62 123 ASN A N 1
ATOM 943 C CA . ASN A 1 123 ? 22.142 7.394 -6.749 1.00 88.62 123 ASN A CA 1
ATOM 944 C C . ASN A 1 123 ? 20.638 7.167 -6.870 1.00 88.62 123 ASN A C 1
ATOM 946 O O . ASN A 1 123 ? 19.838 7.929 -6.336 1.00 88.62 123 ASN A O 1
ATOM 950 N N . LEU A 1 124 ? 20.275 6.089 -7.565 1.00 90.25 124 LEU A N 1
ATOM 951 C CA . LEU A 1 124 ? 18.913 5.580 -7.566 1.00 90.25 124 LEU A CA 1
ATOM 952 C C . LEU A 1 124 ? 18.679 4.846 -6.246 1.00 90.25 124 LEU A C 1
ATOM 954 O O . LEU A 1 124 ? 19.409 3.902 -5.926 1.00 90.25 124 LEU A O 1
ATOM 958 N N . GLU A 1 125 ? 17.681 5.281 -5.493 1.00 90.00 125 GLU A N 1
ATOM 959 C CA . GLU A 1 125 ? 17.299 4.631 -4.249 1.00 90.00 125 GLU A CA 1
ATOM 960 C C . GLU A 1 125 ? 16.612 3.283 -4.507 1.00 90.00 125 GLU A C 1
ATOM 962 O O . GLU A 1 125 ? 16.144 3.006 -5.622 1.00 90.00 125 GLU A O 1
ATOM 967 N N . PRO A 1 126 ? 16.548 2.404 -3.491 1.00 89.81 126 PRO A N 1
ATOM 968 C CA . PRO A 1 126 ? 15.797 1.172 -3.618 1.00 89.81 126 PRO A CA 1
ATOM 969 C C . PRO A 1 126 ? 14.328 1.446 -3.948 1.00 89.81 126 PRO A C 1
ATOM 971 O O . PRO A 1 126 ? 13.703 2.349 -3.400 1.00 89.81 126 PRO A O 1
ATOM 974 N N . GLU A 1 127 ? 13.769 0.639 -4.847 1.00 90.88 127 GLU A N 1
ATOM 975 C CA . GLU A 1 127 ? 12.394 0.831 -5.296 1.00 90.88 127 GLU A CA 1
ATOM 976 C C . GLU A 1 127 ? 11.386 0.564 -4.180 1.00 90.88 127 GLU A C 1
ATOM 978 O O . GLU A 1 127 ? 11.521 -0.385 -3.396 1.00 90.88 127 GLU A O 1
ATOM 983 N N . GLU A 1 128 ? 10.341 1.380 -4.161 1.00 90.69 128 GLU A N 1
ATOM 984 C CA . GLU A 1 128 ? 9.197 1.191 -3.291 1.00 90.69 128 GLU A CA 1
ATOM 985 C C . GLU A 1 128 ? 8.019 0.677 -4.116 1.00 90.69 128 GLU A C 1
ATOM 987 O O . GLU A 1 128 ? 7.641 1.266 -5.132 1.00 90.69 128 GLU A O 1
ATOM 992 N N . VAL A 1 129 ? 7.446 -0.447 -3.688 1.00 92.69 129 VAL A N 1
ATOM 993 C CA . VAL A 1 129 ? 6.343 -1.105 -4.394 1.00 92.69 129 VAL A CA 1
ATOM 994 C C . VAL A 1 129 ? 5.147 -1.211 -3.474 1.00 92.69 129 VAL A C 1
ATOM 996 O O . VAL A 1 129 ? 5.268 -1.712 -2.355 1.00 92.69 129 VAL A O 1
ATOM 999 N N . TYR A 1 130 ? 3.983 -0.827 -3.985 1.00 92.50 130 TYR A N 1
ATOM 1000 C CA . TYR A 1 130 ? 2.696 -1.078 -3.356 1.00 92.50 130 TYR A CA 1
ATOM 1001 C C . TYR A 1 130 ? 1.809 -1.873 -4.299 1.00 92.50 130 TYR A C 1
ATOM 1003 O O . TYR A 1 130 ? 1.717 -1.570 -5.485 1.00 92.50 130 TYR A O 1
ATOM 1011 N N . VAL A 1 131 ? 1.124 -2.880 -3.768 1.00 95.44 131 VAL A N 1
ATOM 1012 C CA . VAL A 1 131 ? 0.032 -3.538 -4.485 1.00 95.44 131 VAL A CA 1
ATOM 1013 C C . VAL A 1 131 ? -1.201 -3.516 -3.613 1.00 95.44 131 VAL A C 1
ATOM 1015 O O . VAL A 1 131 ? -1.153 -3.932 -2.453 1.00 95.44 131 VAL A O 1
ATOM 1018 N N . TYR A 1 132 ? -2.299 -3.017 -4.166 1.00 95.62 132 TYR A N 1
ATOM 1019 C CA . TYR A 1 132 ? -3.526 -2.841 -3.413 1.00 95.62 132 TYR A CA 1
ATOM 1020 C C . TYR A 1 132 ? -4.772 -3.048 -4.270 1.00 95.62 132 TYR A C 1
ATOM 1022 O O . TYR A 1 132 ? -4.821 -2.702 -5.450 1.00 95.62 132 TYR A O 1
ATOM 1030 N N . LYS A 1 133 ? -5.796 -3.606 -3.631 1.00 97.06 133 LYS A N 1
ATOM 1031 C CA . LYS A 1 133 ? -7.169 -3.660 -4.111 1.00 97.06 133 LYS A CA 1
ATOM 1032 C C . LYS A 1 133 ? -8.082 -3.578 -2.895 1.00 97.06 133 LYS A C 1
ATOM 1034 O O . LYS A 1 133 ? -7.806 -4.236 -1.893 1.00 97.06 133 LYS A O 1
ATOM 1039 N N . TYR A 1 134 ? -9.171 -2.824 -3.000 1.00 96.19 134 TYR A N 1
ATOM 1040 C CA . TYR A 1 134 ? -10.195 -2.808 -1.962 1.00 96.19 134 TYR A CA 1
ATOM 1041 C C . TYR A 1 134 ? -10.685 -4.229 -1.628 1.00 96.19 134 TYR A C 1
ATOM 1043 O O . TYR A 1 134 ? -10.818 -5.079 -2.515 1.00 96.19 134 TYR A O 1
ATOM 1051 N N . GLY A 1 135 ? -10.899 -4.492 -0.337 1.00 96.00 135 GLY A N 1
ATOM 1052 C CA . GLY A 1 135 ? -11.198 -5.828 0.190 1.00 96.00 135 GLY A CA 1
ATOM 1053 C C . GLY A 1 135 ? -9.969 -6.714 0.436 1.00 96.00 135 GLY A C 1
ATOM 1054 O O . GLY A 1 135 ? -10.131 -7.888 0.759 1.00 96.00 135 GLY A O 1
ATOM 1055 N N . TYR A 1 136 ? -8.751 -6.178 0.311 1.00 95.50 136 TYR A N 1
ATOM 1056 C CA . TYR A 1 136 ? -7.502 -6.871 0.632 1.00 95.50 136 TYR A CA 1
ATOM 1057 C C . TYR A 1 136 ? -6.585 -5.996 1.486 1.00 95.50 136 TYR A C 1
ATOM 1059 O O . TYR A 1 136 ? -6.635 -4.768 1.424 1.00 95.50 136 TYR A O 1
ATOM 1067 N N . ILE A 1 137 ? -5.682 -6.625 2.234 1.00 92.88 137 ILE A N 1
ATOM 1068 C CA . ILE A 1 137 ? -4.555 -5.917 2.838 1.00 92.88 137 ILE A CA 1
ATOM 1069 C C . ILE A 1 137 ? -3.540 -5.590 1.753 1.00 92.88 137 ILE A C 1
ATOM 1071 O O . ILE A 1 137 ? -3.204 -6.430 0.911 1.00 92.88 137 ILE A O 1
ATOM 1075 N N . ARG A 1 138 ? -2.999 -4.378 1.812 1.00 90.94 138 ARG A N 1
ATOM 1076 C CA . ARG A 1 138 ? -1.894 -3.963 0.957 1.00 90.94 138 ARG A CA 1
ATOM 1077 C C . ARG A 1 138 ? -0.680 -4.890 1.053 1.00 90.94 138 ARG A C 1
ATOM 1079 O O . ARG A 1 138 ? -0.312 -5.397 2.113 1.00 90.94 138 ARG A O 1
ATOM 1086 N N . TYR A 1 139 ? 0.037 -4.969 -0.050 1.00 92.25 139 TYR A N 1
ATOM 1087 C CA . TYR A 1 139 ? 1.384 -5.509 -0.116 1.00 92.25 139 TYR A CA 1
ATOM 1088 C C . TYR A 1 139 ? 2.378 -4.360 -0.288 1.00 92.25 139 TYR A C 1
ATOM 1090 O O . TYR A 1 139 ? 2.133 -3.464 -1.095 1.00 92.25 139 TYR A O 1
ATOM 1098 N N . ARG A 1 140 ? 3.491 -4.389 0.456 1.00 91.31 140 ARG A N 1
ATOM 1099 C CA . ARG A 1 140 ? 4.577 -3.406 0.354 1.00 91.31 140 ARG A CA 1
ATOM 1100 C C . ARG A 1 140 ? 5.919 -4.108 0.183 1.00 91.31 140 ARG A C 1
ATOM 1102 O O . ARG A 1 140 ? 6.201 -5.076 0.890 1.00 91.31 140 ARG A O 1
ATOM 1109 N N . VAL A 1 141 ? 6.757 -3.578 -0.700 1.00 91.50 141 VAL A N 1
ATOM 1110 C CA . VAL A 1 141 ? 8.182 -3.912 -0.789 1.00 91.50 141 VAL A CA 1
ATOM 1111 C C . VAL A 1 141 ? 8.986 -2.632 -0.677 1.00 91.50 141 VAL A C 1
ATOM 1113 O O . VAL A 1 141 ? 8.632 -1.620 -1.276 1.00 91.50 141 VAL A O 1
ATOM 1116 N N . PHE A 1 142 ? 10.073 -2.706 0.076 1.00 88.50 142 PHE A N 1
ATOM 1117 C CA . PHE A 1 142 ? 11.120 -1.698 0.083 1.00 88.50 142 PHE A CA 1
ATOM 1118 C C . PHE A 1 142 ? 12.462 -2.419 0.156 1.00 88.50 142 PHE A C 1
ATOM 1120 O O . PHE A 1 142 ? 12.569 -3.447 0.825 1.00 88.50 142 PHE A O 1
ATOM 1127 N N . ASP A 1 143 ? 13.459 -1.924 -0.570 1.00 87.44 143 ASP A N 1
ATOM 1128 C CA . ASP A 1 143 ? 14.790 -2.538 -0.635 1.00 87.44 143 ASP A CA 1
ATOM 1129 C C . ASP A 1 143 ? 14.774 -4.045 -0.949 1.00 87.44 143 ASP A C 1
ATOM 1131 O O . ASP A 1 143 ? 15.430 -4.876 -0.324 1.00 87.44 143 ASP A O 1
ATOM 1135 N N . ASN A 1 144 ? 13.955 -4.421 -1.936 1.00 86.81 144 ASN A N 1
ATOM 1136 C CA . ASN A 1 144 ? 13.737 -5.808 -2.362 1.00 86.81 144 ASN A CA 1
ATOM 1137 C C . ASN A 1 144 ? 13.206 -6.752 -1.262 1.00 86.81 144 ASN A C 1
ATOM 1139 O O . ASN A 1 144 ? 13.158 -7.967 -1.471 1.00 86.81 144 ASN A O 1
ATOM 1143 N N . GLN A 1 145 ? 12.775 -6.220 -0.117 1.00 88.44 145 GLN A N 1
ATOM 1144 C CA . GLN A 1 145 ? 12.190 -6.980 0.979 1.00 88.44 145 GLN A CA 1
ATOM 1145 C C . GLN A 1 145 ? 10.681 -6.726 1.050 1.00 88.44 145 GLN A C 1
ATOM 1147 O O . GLN A 1 145 ? 10.256 -5.577 1.198 1.00 88.44 145 GLN A O 1
ATOM 1152 N N . PRO A 1 146 ? 9.840 -7.772 0.967 1.00 87.88 146 PRO A N 1
ATOM 1153 C CA . PRO A 1 146 ? 8.442 -7.667 1.359 1.00 87.88 146 PRO A CA 1
ATOM 1154 C C . PRO A 1 146 ? 8.354 -7.272 2.833 1.00 87.88 146 PRO A C 1
ATOM 1156 O O . PRO A 1 146 ? 8.907 -7.957 3.693 1.00 87.88 146 PRO A O 1
ATOM 1159 N N . LEU A 1 147 ? 7.652 -6.182 3.124 1.00 83.56 147 LEU A N 1
ATOM 1160 C CA . LEU A 1 147 ? 7.508 -5.673 4.481 1.00 83.56 147 LEU A CA 1
ATOM 1161 C C . LEU A 1 147 ? 6.115 -6.012 5.021 1.00 83.56 147 LEU A C 1
ATOM 1163 O O . LEU A 1 147 ? 5.126 -5.414 4.581 1.00 83.56 147 LEU A O 1
ATOM 1167 N N . PRO A 1 148 ? 6.010 -6.967 5.963 1.00 69.38 148 PRO A N 1
ATOM 1168 C CA . PRO A 1 148 ? 4.752 -7.269 6.618 1.00 69.38 148 PRO A CA 1
ATOM 1169 C C . PRO A 1 148 ? 4.427 -6.153 7.614 1.00 69.38 148 PRO A C 1
ATOM 1171 O O . PRO A 1 148 ? 5.248 -5.824 8.465 1.00 69.38 148 PRO A O 1
ATOM 1174 N N . PHE A 1 149 ? 3.234 -5.569 7.523 1.00 67.50 149 PHE A N 1
ATOM 1175 C CA . PHE A 1 149 ? 2.746 -4.658 8.566 1.00 67.50 149 PHE A CA 1
ATOM 1176 C C . PHE A 1 149 ? 1.452 -5.176 9.205 1.00 67.50 149 PHE A C 1
ATOM 1178 O O . PHE A 1 149 ? 1.342 -5.218 10.422 1.00 67.50 149 PHE A O 1
ATOM 1185 N N . LEU A 1 150 ? 0.508 -5.660 8.394 1.00 69.44 150 LEU A N 1
ATOM 1186 C CA . LEU A 1 150 ? -0.714 -6.324 8.852 1.00 69.44 150 LEU A CA 1
ATOM 1187 C C . LEU A 1 150 ? -0.787 -7.688 8.164 1.00 69.44 150 LEU A C 1
ATOM 1189 O O . LEU A 1 150 ? -1.346 -7.805 7.083 1.00 69.44 150 LEU A O 1
ATOM 1193 N N . ILE A 1 151 ? -0.165 -8.721 8.730 1.00 74.94 151 ILE A N 1
ATOM 1194 C CA . ILE A 1 151 ? -0.345 -10.095 8.239 1.00 74.94 151 ILE A CA 1
ATOM 1195 C C . ILE A 1 151 ? -1.073 -10.885 9.318 1.00 74.94 151 ILE A C 1
ATOM 1197 O O . ILE A 1 151 ? -0.579 -11.014 10.433 1.00 74.94 151 ILE A O 1
ATOM 1201 N N . TYR A 1 152 ? -2.246 -11.414 8.963 1.00 78.94 152 TYR A N 1
ATOM 1202 C CA . TYR A 1 152 ? -3.052 -12.270 9.845 1.00 78.94 152 TYR A CA 1
ATOM 1203 C C . TYR A 1 152 ? -3.085 -13.724 9.366 1.00 78.94 152 TYR A C 1
ATOM 1205 O O . TYR A 1 152 ? -3.516 -14.598 10.111 1.00 78.94 152 TYR A O 1
ATOM 1213 N N . LEU A 1 153 ? -2.622 -13.996 8.142 1.00 83.38 153 LEU A N 1
ATOM 1214 C CA . LEU A 1 153 ? -2.344 -15.346 7.668 1.00 83.38 153 LEU A CA 1
ATOM 1215 C C . LEU A 1 153 ? -0.925 -15.748 8.114 1.00 83.38 153 LEU A C 1
ATOM 1217 O O . LEU A 1 153 ? 0.038 -15.279 7.505 1.00 83.38 153 LEU A O 1
ATOM 1221 N N . PRO A 1 154 ? -0.768 -16.597 9.149 1.00 76.81 154 PRO A N 1
ATOM 1222 C CA . PRO A 1 154 ? 0.538 -16.882 9.755 1.00 76.81 154 PRO A CA 1
ATOM 1223 C C . PRO A 1 154 ? 1.551 -17.490 8.772 1.00 76.81 154 PRO A C 1
ATOM 1225 O O . PRO A 1 154 ? 2.742 -17.215 8.879 1.00 76.81 154 PRO A O 1
ATOM 1228 N N . ASP A 1 155 ? 1.076 -18.233 7.769 1.00 82.81 155 ASP A N 1
ATOM 1229 C CA . ASP A 1 155 ? 1.919 -18.924 6.783 1.00 82.81 155 ASP A CA 1
ATOM 1230 C C . ASP A 1 155 ? 2.032 -18.172 5.442 1.00 82.81 155 ASP A C 1
ATOM 1232 O O . ASP A 1 155 ? 2.460 -18.727 4.420 1.00 82.81 155 ASP A O 1
ATOM 1236 N N . LEU A 1 156 ? 1.623 -16.897 5.395 1.00 87.50 156 LEU A N 1
ATOM 1237 C CA . LEU A 1 156 ? 1.714 -16.093 4.179 1.00 87.50 156 LEU A CA 1
ATOM 1238 C C . LEU A 1 156 ? 3.158 -15.655 3.916 1.00 87.50 156 LEU A C 1
ATOM 1240 O O . LEU A 1 156 ? 3.588 -14.554 4.256 1.00 87.50 156 LEU A O 1
ATOM 1244 N N . HIS A 1 157 ? 3.901 -16.517 3.230 1.00 85.44 157 HIS A N 1
ATOM 1245 C CA . HIS A 1 157 ? 5.239 -16.193 2.756 1.00 85.44 157 HIS A CA 1
ATOM 1246 C C . HIS A 1 157 ? 5.195 -15.426 1.435 1.00 85.44 157 HIS A C 1
ATOM 1248 O O . HIS A 1 157 ? 4.703 -15.921 0.412 1.00 85.44 157 HIS A O 1
ATOM 1254 N N . GLN A 1 158 ? 5.785 -14.234 1.463 1.00 89.06 158 GLN A N 1
ATOM 1255 C CA . GLN A 1 158 ? 6.019 -13.402 0.294 1.00 89.06 158 GLN A CA 1
ATOM 1256 C C . GLN A 1 158 ? 7.464 -13.550 -0.172 1.00 89.06 158 GLN A C 1
ATOM 1258 O O . GLN A 1 158 ? 8.392 -13.626 0.631 1.00 89.06 158 GLN A O 1
ATOM 1263 N N . ARG A 1 159 ? 7.666 -13.542 -1.486 1.00 90.31 159 ARG A N 1
ATOM 1264 C CA . ARG A 1 159 ? 8.991 -13.411 -2.090 1.00 90.31 159 ARG A CA 1
ATOM 1265 C C . ARG A 1 159 ? 8.896 -12.368 -3.180 1.00 90.31 159 ARG A C 1
ATOM 1267 O O . ARG A 1 159 ? 8.073 -12.517 -4.074 1.00 90.31 159 ARG A O 1
ATOM 1274 N N . TYR A 1 160 ? 9.748 -11.356 -3.107 1.00 93.31 160 TYR A N 1
ATOM 1275 C CA . TYR A 1 160 ? 9.818 -10.347 -4.145 1.00 93.31 160 TYR A CA 1
ATOM 1276 C C . TYR A 1 160 ? 10.715 -10.806 -5.296 1.00 93.31 160 TYR A C 1
ATOM 1278 O O . TYR A 1 160 ? 11.784 -11.384 -5.083 1.00 93.31 160 TYR A O 1
ATOM 1286 N N . ARG A 1 161 ? 10.264 -10.550 -6.521 1.00 95.06 161 ARG A N 1
ATOM 1287 C CA . ARG A 1 161 ? 11.061 -10.625 -7.747 1.00 95.06 161 ARG A CA 1
ATOM 1288 C C . ARG A 1 161 ? 10.719 -9.410 -8.599 1.00 95.06 161 ARG A C 1
ATOM 1290 O O . ARG A 1 161 ? 9.574 -8.976 -8.603 1.00 95.06 161 ARG A O 1
ATOM 1297 N N . LYS A 1 162 ? 11.685 -8.891 -9.355 1.00 95.25 162 LYS A N 1
ATOM 1298 C CA . LYS A 1 162 ? 11.419 -7.796 -10.303 1.00 95.25 162 LYS A CA 1
ATOM 1299 C C . LYS A 1 162 ? 10.587 -8.274 -11.496 1.00 95.25 162 LYS A C 1
ATOM 1301 O O . LYS A 1 162 ? 9.682 -7.577 -11.933 1.00 95.25 162 LYS A O 1
ATOM 1306 N N . GLN A 1 163 ? 10.871 -9.477 -11.989 1.00 97.12 163 GLN A N 1
ATOM 1307 C CA . GLN A 1 163 ? 10.149 -10.124 -13.085 1.00 97.12 163 GLN A CA 1
ATOM 1308 C C . GLN A 1 163 ? 9.527 -11.432 -12.605 1.00 97.12 163 GLN A C 1
ATOM 1310 O O . GLN A 1 163 ? 10.055 -12.078 -11.693 1.00 97.12 163 GLN A O 1
ATOM 1315 N N . ASP A 1 164 ? 8.402 -11.796 -13.215 1.00 97.19 164 ASP A N 1
ATOM 1316 C CA . ASP A 1 164 ? 7.597 -12.967 -12.857 1.00 97.19 164 ASP A CA 1
ATOM 1317 C C . ASP A 1 164 ? 7.259 -13.015 -11.358 1.00 97.19 164 ASP A C 1
ATOM 1319 O O . ASP A 1 164 ? 7.240 -14.072 -10.716 1.00 97.19 164 ASP A O 1
ATOM 1323 N N . ASN A 1 165 ? 7.017 -11.837 -10.775 1.00 97.38 165 ASN A N 1
ATOM 1324 C CA . ASN A 1 165 ? 6.638 -11.715 -9.379 1.00 97.38 165 ASN A CA 1
ATOM 1325 C C . ASN A 1 165 ? 5.261 -12.343 -9.142 1.00 97.38 165 ASN A C 1
ATOM 1327 O O . ASN A 1 165 ? 4.356 -12.220 -9.969 1.00 97.38 165 ASN A O 1
ATOM 1331 N N . VAL A 1 166 ? 5.073 -12.971 -7.985 1.00 97.19 166 VAL A N 1
ATOM 1332 C CA . VAL A 1 166 ? 3.757 -13.4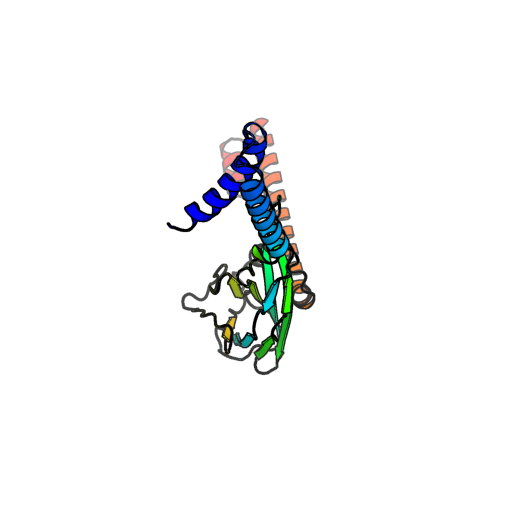64 -7.564 1.00 97.19 166 VAL A CA 1
ATOM 1333 C C . VAL A 1 166 ? 3.407 -12.791 -6.253 1.00 97.19 166 VAL A C 1
ATOM 1335 O O . VAL A 1 166 ? 3.892 -13.185 -5.193 1.00 97.19 166 VAL A O 1
ATOM 1338 N N . VAL A 1 167 ? 2.554 -11.777 -6.343 1.00 96.38 167 VAL A N 1
ATOM 1339 C CA . VAL A 1 167 ? 2.055 -11.046 -5.181 1.00 96.38 167 VAL A CA 1
ATOM 1340 C C . VAL A 1 167 ? 0.809 -11.748 -4.672 1.00 96.38 167 VAL A C 1
ATOM 1342 O O . VAL A 1 167 ? -0.171 -11.889 -5.400 1.00 96.38 167 VAL A O 1
ATOM 1345 N N . LYS A 1 168 ? 0.842 -12.195 -3.418 1.00 95.75 168 LYS A N 1
ATOM 1346 C CA . LYS A 1 168 ? -0.311 -12.824 -2.766 1.00 95.75 168 LYS A CA 1
ATOM 1347 C C . LYS A 1 168 ? -0.993 -11.801 -1.865 1.00 95.75 168 LYS A C 1
ATOM 1349 O O . LYS A 1 168 ? -0.446 -11.474 -0.817 1.00 95.75 168 LYS A O 1
ATOM 1354 N N . LEU A 1 169 ? -2.152 -11.281 -2.247 1.00 95.50 169 LEU A N 1
ATOM 1355 C CA . LEU A 1 169 ? -2.895 -10.349 -1.402 1.00 95.50 169 LEU A CA 1
ATOM 1356 C C . LEU A 1 169 ? -3.749 -11.112 -0.398 1.00 95.50 169 LEU A C 1
ATOM 1358 O O . LEU A 1 169 ? -4.518 -11.997 -0.769 1.00 95.50 169 LEU A O 1
ATOM 1362 N N . GLN A 1 170 ? -3.616 -10.756 0.875 1.00 94.75 170 GLN A N 1
ATOM 1363 C CA . GLN A 1 170 ? -4.454 -11.306 1.928 1.00 94.75 170 GLN A CA 1
ATOM 1364 C C . GLN A 1 170 ? -5.847 -10.664 1.858 1.00 94.75 170 GLN A C 1
ATOM 1366 O O . GLN A 1 170 ? -5.920 -9.436 1.925 1.00 94.75 170 GLN A O 1
ATOM 1371 N N . PRO A 1 171 ? -6.936 -11.444 1.757 1.00 95.44 171 PRO A N 1
ATOM 1372 C CA . PRO A 1 171 ? -8.286 -10.899 1.851 1.00 95.44 171 PRO A CA 1
ATOM 1373 C C . PRO A 1 171 ? -8.522 -10.195 3.190 1.00 95.44 171 PRO A C 1
ATOM 1375 O O . PRO A 1 171 ? -7.975 -10.588 4.227 1.00 95.44 171 PRO A O 1
ATOM 1378 N N . TRP A 1 172 ? -9.348 -9.157 3.162 1.00 94.50 172 TRP A N 1
ATOM 1379 C CA . TRP A 1 172 ? -9.818 -8.476 4.361 1.00 94.50 172 TRP A CA 1
ATOM 1380 C C . TRP A 1 172 ? -10.622 -9.429 5.252 1.00 94.50 172 TRP A C 1
ATOM 1382 O O . TRP A 1 172 ? -11.345 -10.291 4.750 1.00 94.50 172 TRP A O 1
ATOM 1392 N N . ILE A 1 173 ? -10.517 -9.264 6.573 1.00 92.31 173 ILE A N 1
ATOM 1393 C CA . ILE A 1 173 ? -11.389 -9.946 7.539 1.00 92.31 173 ILE A CA 1
ATOM 1394 C C . ILE A 1 173 ? -11.917 -8.929 8.554 1.00 92.31 173 ILE A C 1
ATOM 1396 O O . ILE A 1 173 ? -11.214 -7.988 8.911 1.00 92.31 173 ILE A O 1
ATOM 1400 N N . ASP A 1 174 ? -13.098 -9.187 9.109 1.00 90.06 174 ASP A N 1
ATOM 1401 C CA . ASP A 1 174 ? -13.833 -8.263 9.995 1.00 90.06 174 ASP A CA 1
ATOM 1402 C C . ASP A 1 174 ? -13.099 -7.855 11.287 1.00 90.06 174 ASP A C 1
ATOM 1404 O O . ASP A 1 174 ? -13.542 -6.970 12.010 1.00 90.06 174 ASP A O 1
ATOM 1408 N N . LYS A 1 175 ? -11.986 -8.518 11.618 1.00 88.50 175 LYS A N 1
ATOM 1409 C CA . LYS A 1 175 ? -11.153 -8.196 12.787 1.00 88.50 175 LYS A CA 1
ATOM 1410 C C . LYS A 1 175 ? -10.120 -7.098 12.516 1.00 88.50 175 LYS A C 1
ATOM 1412 O O . LYS A 1 175 ? -9.420 -6.706 13.445 1.00 88.50 175 LYS A O 1
ATOM 1417 N N . MET A 1 176 ? -9.958 -6.678 11.265 1.00 91.88 176 MET A N 1
ATOM 1418 C CA . MET A 1 176 ? -9.007 -5.639 10.869 1.00 91.88 176 MET A CA 1
ATOM 1419 C C . MET A 1 176 ? -9.643 -4.256 11.007 1.00 91.88 176 MET A C 1
ATOM 1421 O O . MET A 1 176 ? -10.844 -4.107 10.805 1.00 91.88 176 MET A O 1
ATOM 1425 N N . SER A 1 177 ? -8.833 -3.245 11.323 1.00 92.94 177 SER A N 1
ATOM 1426 C CA . SER A 1 177 ? -9.268 -1.846 11.344 1.00 92.94 177 SER A CA 1
ATOM 1427 C C . SER A 1 177 ? -8.870 -1.140 10.051 1.00 92.94 177 SER A C 1
ATOM 1429 O O . SER A 1 177 ? -7.686 -1.101 9.693 1.00 92.94 177 SER A O 1
ATOM 1431 N N . HIS A 1 178 ? -9.844 -0.514 9.390 1.00 93.50 178 HIS A N 1
ATOM 1432 C CA . HIS A 1 178 ? -9.595 0.357 8.239 1.00 93.50 178 HIS A CA 1
ATOM 1433 C C . HIS A 1 178 ? -8.727 1.562 8.631 1.00 93.50 178 HIS A C 1
ATOM 1435 O O . HIS A 1 178 ? -7.848 1.987 7.881 1.00 93.50 178 HIS A O 1
ATOM 1441 N N . ALA A 1 179 ? -8.908 2.102 9.840 1.00 92.81 179 ALA A N 1
ATOM 1442 C CA . ALA A 1 179 ? -8.086 3.190 10.359 1.00 92.81 179 ALA A CA 1
ATOM 1443 C C . ALA A 1 179 ? -6.610 2.794 10.518 1.00 92.81 179 ALA A C 1
ATOM 1445 O O . ALA A 1 179 ? -5.733 3.566 10.118 1.00 92.81 179 ALA A O 1
ATOM 1446 N N . GLU A 1 180 ? -6.327 1.607 11.060 1.00 90.88 180 GLU A N 1
ATOM 1447 C CA . GLU A 1 180 ? -4.960 1.080 11.158 1.00 90.88 180 GLU A CA 1
ATOM 1448 C C . GLU A 1 180 ? -4.370 0.798 9.779 1.00 90.88 180 GLU A C 1
ATOM 1450 O O . GLU A 1 180 ? -3.231 1.180 9.509 1.00 90.88 180 GLU A O 1
ATOM 1455 N N . HIS A 1 181 ? -5.151 0.206 8.876 1.00 91.12 181 HIS A N 1
ATOM 1456 C CA . HIS A 1 181 ? -4.713 -0.038 7.508 1.00 91.12 181 HIS A CA 1
ATOM 1457 C C . HIS A 1 181 ? -4.395 1.266 6.762 1.00 91.12 181 HIS A C 1
ATOM 1459 O O . HIS A 1 181 ? -3.381 1.359 6.075 1.00 91.12 181 HIS A O 1
ATOM 1465 N N . MET A 1 182 ? -5.171 2.329 6.962 1.00 90.44 182 MET A N 1
ATOM 1466 C CA . MET A 1 182 ? -4.866 3.629 6.363 1.00 90.44 182 MET A CA 1
ATOM 1467 C C . MET A 1 182 ? -3.633 4.308 6.955 1.00 90.44 182 MET A C 1
ATOM 1469 O O . MET A 1 182 ? -2.943 5.024 6.235 1.00 90.44 182 MET A O 1
ATOM 1473 N N . ASN A 1 183 ? -3.312 4.085 8.233 1.00 87.31 183 ASN A N 1
ATOM 1474 C CA . ASN A 1 183 ? -2.114 4.670 8.854 1.00 87.31 183 ASN A CA 1
ATOM 1475 C C . ASN A 1 183 ? -0.820 4.162 8.232 1.00 87.31 183 ASN A C 1
ATOM 1477 O O . ASN A 1 183 ? 0.237 4.760 8.414 1.00 87.31 183 ASN A O 1
ATOM 1481 N N . VAL A 1 184 ? -0.894 3.030 7.542 1.00 83.81 184 VAL A N 1
ATOM 1482 C CA . VAL A 1 184 ? 0.296 2.379 7.033 1.00 83.81 184 VAL A CA 1
ATOM 1483 C C . VAL A 1 184 ? 0.577 2.865 5.628 1.00 83.81 184 VAL A C 1
ATOM 1485 O O . VAL A 1 184 ? 1.737 2.838 5.216 1.00 83.81 184 VAL A O 1
ATOM 1488 N N . PHE A 1 185 ? -0.444 3.353 4.908 1.00 82.44 185 PHE A N 1
ATOM 1489 C CA . PHE A 1 185 ? -0.328 4.066 3.635 1.00 82.44 185 PHE A CA 1
ATOM 1490 C C . PHE A 1 185 ? 0.336 5.437 3.834 1.00 82.44 185 PHE A C 1
ATOM 1492 O O . PHE A 1 185 ? -0.273 6.490 3.679 1.00 82.44 185 PHE A O 1
ATOM 1499 N N . THR A 1 186 ? 1.619 5.398 4.177 1.00 66.75 186 THR A N 1
ATOM 1500 C CA . THR A 1 186 ? 2.531 6.530 4.279 1.00 66.75 186 THR A CA 1
ATOM 1501 C C . THR A 1 186 ? 3.636 6.347 3.245 1.00 66.75 186 THR A C 1
ATOM 1503 O O . THR A 1 186 ? 4.105 5.236 3.013 1.00 66.75 186 THR A O 1
ATOM 1506 N N . GLY A 1 187 ? 4.040 7.437 2.602 1.00 57.47 187 GLY A N 1
ATOM 1507 C CA . GLY A 1 187 ? 5.209 7.488 1.727 1.00 57.47 187 GLY A CA 1
ATOM 1508 C C . GLY A 1 187 ? 5.940 8.799 1.974 1.00 57.47 187 GLY A C 1
ATOM 1509 O O . GLY A 1 187 ? 5.292 9.787 2.330 1.00 57.47 187 GLY A O 1
ATOM 1510 N N . SER A 1 188 ? 7.261 8.822 1.784 1.00 49.12 188 SER A N 1
ATOM 1511 C CA . SER A 1 188 ? 8.118 9.987 2.074 1.00 49.12 188 SER A CA 1
ATOM 1512 C C . SER A 1 188 ? 7.665 11.278 1.374 1.00 49.12 188 SER A C 1
ATOM 1514 O O . SER A 1 188 ? 7.908 12.367 1.880 1.00 49.12 188 SER A O 1
ATOM 1516 N N . TYR A 1 189 ? 6.931 11.159 0.261 1.00 51.44 189 TYR A N 1
ATOM 1517 C CA . TYR A 1 189 ? 6.420 12.280 -0.539 1.00 51.44 189 TYR A CA 1
ATOM 1518 C C . TYR A 1 189 ? 4.900 12.215 -0.796 1.00 51.44 189 TYR A C 1
ATOM 1520 O O . TYR A 1 189 ? 4.388 12.914 -1.671 1.00 51.44 189 TYR A O 1
ATOM 1528 N N . GLY A 1 190 ? 4.169 11.342 -0.085 1.00 61.81 190 GLY A N 1
ATOM 1529 C CA . GLY A 1 190 ? 2.822 10.908 -0.489 1.00 61.81 190 GLY A CA 1
ATOM 1530 C C . GLY A 1 190 ? 2.855 10.067 -1.776 1.00 61.81 190 GLY A C 1
ATOM 1531 O O . GLY A 1 190 ? 3.825 10.116 -2.527 1.00 61.81 190 GLY A O 1
ATOM 1532 N N . PHE A 1 191 ? 1.834 9.252 -2.056 1.00 67.81 191 PHE A N 1
ATOM 1533 C CA . PHE A 1 191 ? 1.890 8.333 -3.206 1.00 67.81 191 PHE A CA 1
ATOM 1534 C C . PHE A 1 191 ? 1.953 9.079 -4.538 1.00 67.81 191 PHE A C 1
ATOM 1536 O O . PHE A 1 191 ? 2.729 8.708 -5.407 1.00 67.81 191 PHE A O 1
ATOM 1543 N N . GLY A 1 192 ? 1.172 10.150 -4.707 1.00 70.75 192 GLY A N 1
ATOM 1544 C CA . GLY A 1 192 ? 1.124 10.934 -5.951 1.00 70.75 192 GLY A CA 1
ATOM 1545 C C . GLY A 1 192 ? 0.611 10.163 -7.177 1.00 70.75 192 GLY A C 1
ATOM 1546 O O . GLY A 1 192 ? 0.575 10.722 -8.269 1.00 70.75 192 GLY A O 1
ATOM 1547 N N . GLY A 1 193 ? 0.217 8.897 -7.006 1.00 81.81 193 GLY A N 1
ATOM 1548 C CA . GLY A 1 193 ? -0.337 8.034 -8.040 1.00 81.81 193 GLY A CA 1
ATOM 1549 C C . GLY A 1 193 ? -1.858 8.124 -8.080 1.00 81.81 193 GLY A C 1
ATOM 1550 O O . GLY A 1 193 ? -2.536 7.846 -7.096 1.00 81.81 193 GLY A O 1
ATOM 1551 N N . THR A 1 194 ? -2.414 8.517 -9.221 1.00 91.31 194 THR A N 1
ATOM 1552 C CA . THR A 1 194 ? -3.863 8.716 -9.378 1.00 91.31 194 THR A CA 1
ATOM 1553 C C . THR A 1 194 ? -4.680 7.438 -9.195 1.00 91.31 194 THR A C 1
ATOM 1555 O O . THR A 1 194 ? -5.775 7.492 -8.636 1.00 91.31 194 THR A O 1
ATOM 1558 N N . LYS A 1 195 ? -4.172 6.288 -9.652 1.00 95.06 195 LYS A N 1
ATOM 1559 C CA . LYS A 1 195 ? -4.915 5.020 -9.619 1.00 95.06 195 LYS A CA 1
ATOM 1560 C C . LYS A 1 195 ? -4.937 4.439 -8.216 1.00 95.06 195 LYS A C 1
ATOM 1562 O O . LYS A 1 195 ? -5.976 3.951 -7.781 1.00 95.06 195 LYS A O 1
ATOM 1567 N N . LEU A 1 196 ? -3.810 4.501 -7.509 1.00 92.50 196 LEU A N 1
ATOM 1568 C CA . LEU A 1 196 ? -3.717 4.052 -6.127 1.00 92.50 196 LEU A CA 1
ATOM 1569 C C . LEU A 1 196 ? -4.584 4.930 -5.223 1.00 92.50 196 LEU A C 1
ATOM 1571 O O . LEU A 1 196 ? -5.331 4.396 -4.410 1.00 92.50 196 LEU A O 1
ATOM 1575 N N . GLU A 1 197 ? -4.552 6.253 -5.410 1.00 91.56 197 GLU A N 1
ATOM 1576 C CA . GLU A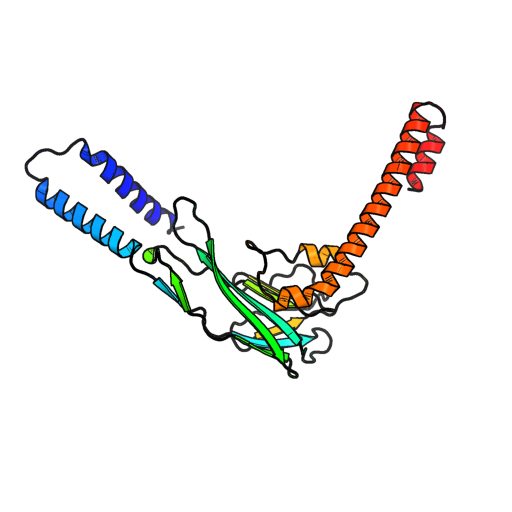 1 197 ? -5.416 7.171 -4.660 1.00 91.56 197 GLU A CA 1
ATOM 1577 C C . GLU A 1 197 ? -6.902 6.859 -4.876 1.00 91.56 197 GLU A C 1
ATOM 1579 O O . GLU A 1 197 ? -7.640 6.764 -3.898 1.00 91.56 197 GLU A O 1
ATOM 1584 N N . GLN A 1 198 ? -7.322 6.609 -6.124 1.00 93.81 198 GLN A N 1
ATOM 1585 C CA . GLN A 1 198 ? -8.691 6.182 -6.446 1.00 93.81 198 GLN A CA 1
ATOM 1586 C C . GLN A 1 198 ? -9.055 4.840 -5.805 1.00 93.81 198 GLN A C 1
ATOM 1588 O O . GLN A 1 198 ? -10.141 4.701 -5.250 1.00 93.81 198 GLN A O 1
ATOM 1593 N N . ALA A 1 199 ? -8.154 3.854 -5.857 1.00 94.25 199 ALA A N 1
ATOM 1594 C CA . ALA A 1 199 ? -8.391 2.547 -5.250 1.00 94.25 199 ALA A CA 1
ATOM 1595 C C . ALA A 1 199 ? -8.580 2.640 -3.727 1.00 94.25 199 ALA A C 1
ATOM 1597 O O . ALA A 1 199 ? -9.299 1.822 -3.158 1.00 94.25 199 ALA A O 1
ATOM 1598 N N . LEU A 1 200 ? -7.955 3.629 -3.078 1.00 93.69 200 LEU A N 1
ATOM 1599 C CA . LEU A 1 200 ? -8.014 3.853 -1.633 1.00 93.69 200 LEU A CA 1
ATOM 1600 C C . LEU A 1 200 ? -9.242 4.643 -1.162 1.00 93.69 200 LEU A C 1
ATOM 1602 O O . LEU A 1 200 ? -9.424 4.768 0.045 1.00 93.69 200 LEU A O 1
ATOM 1606 N N . GLU A 1 201 ? -10.076 5.193 -2.048 1.00 94.25 201 GLU A N 1
ATOM 1607 C CA . GLU A 1 201 ? -11.182 6.076 -1.638 1.00 94.25 201 GLU A CA 1
ATOM 1608 C C . GLU A 1 201 ? -12.186 5.392 -0.698 1.00 94.25 201 GLU A C 1
ATOM 1610 O O . GLU A 1 201 ? -12.554 5.964 0.331 1.00 94.25 201 GLU A O 1
ATOM 1615 N N . GLU A 1 202 ? -12.573 4.149 -0.995 1.00 94.19 202 GLU A N 1
ATOM 1616 C CA . GLU A 1 202 ? -13.487 3.376 -0.141 1.00 94.19 202 GLU A CA 1
ATOM 1617 C C . GLU A 1 202 ? -12.864 3.094 1.238 1.00 94.19 202 GLU A C 1
ATOM 1619 O O . GLU A 1 202 ? -13.484 3.334 2.275 1.00 94.19 202 GLU A O 1
ATOM 1624 N N . GLU A 1 203 ? -11.594 2.689 1.264 1.00 94.69 203 GLU A N 1
ATOM 1625 C CA . GLU A 1 203 ? -10.841 2.433 2.497 1.00 94.69 203 GLU A CA 1
ATOM 1626 C C . GLU A 1 203 ? -10.684 3.700 3.353 1.00 94.69 203 GLU A C 1
ATOM 1628 O O . GLU A 1 203 ? -10.869 3.670 4.571 1.00 94.69 203 GLU A O 1
ATOM 1633 N N . LYS A 1 204 ? -10.390 4.847 2.726 1.00 94.50 204 LYS A N 1
ATOM 1634 C CA . LYS A 1 204 ? -10.292 6.151 3.400 1.00 94.50 204 LYS A CA 1
ATOM 1635 C C . LYS A 1 204 ? -11.615 6.556 4.038 1.00 94.50 204 LYS A C 1
ATOM 1637 O O . LYS A 1 204 ? -11.601 7.108 5.144 1.00 94.50 204 LYS A O 1
ATOM 1642 N N . ALA A 1 205 ? -12.735 6.322 3.353 1.00 95.88 205 ALA A N 1
ATOM 1643 C CA . ALA A 1 205 ? -14.061 6.633 3.872 1.00 95.88 205 ALA A CA 1
ATOM 1644 C C . ALA A 1 205 ? -14.352 5.818 5.141 1.00 95.88 205 ALA A C 1
ATOM 1646 O O . ALA A 1 205 ? -14.649 6.407 6.184 1.00 95.88 205 ALA A O 1
ATOM 1647 N N . LEU A 1 206 ? -14.140 4.500 5.094 1.00 95.94 206 LEU A N 1
ATOM 1648 C CA . LEU A 1 206 ? -14.327 3.609 6.245 1.00 95.94 206 LEU A CA 1
ATOM 1649 C C . LEU A 1 206 ? -13.372 3.945 7.397 1.00 95.94 206 LEU A C 1
ATOM 1651 O O . LEU A 1 206 ? -13.797 4.101 8.541 1.00 95.94 206 LEU A O 1
ATOM 1655 N N . ALA A 1 207 ? -12.094 4.185 7.103 1.00 95.06 207 ALA A N 1
ATOM 1656 C CA . ALA A 1 207 ? -11.113 4.618 8.096 1.00 95.06 207 ALA A CA 1
ATOM 1657 C C . ALA A 1 207 ? -11.510 5.934 8.783 1.00 95.06 207 ALA A C 1
ATOM 1659 O O . ALA A 1 207 ? -11.268 6.130 9.976 1.00 95.06 207 ALA A O 1
ATOM 1660 N N . LYS A 1 208 ? -12.107 6.874 8.041 1.00 95.94 208 LYS A N 1
ATOM 1661 C CA . LYS A 1 208 ? -12.617 8.133 8.598 1.00 95.94 208 LYS A CA 1
ATOM 1662 C C . LYS A 1 208 ? -13.822 7.889 9.504 1.00 95.94 208 LYS A C 1
ATOM 1664 O O . LYS A 1 208 ? -13.898 8.502 10.571 1.00 95.94 208 LYS A O 1
ATOM 1669 N N . GLU A 1 209 ? -14.743 7.017 9.111 1.00 96.50 209 GLU A N 1
ATOM 1670 C CA . GLU A 1 209 ? -15.890 6.629 9.937 1.00 96.50 209 GLU A CA 1
ATOM 1671 C C . GLU A 1 209 ? -15.453 5.961 11.244 1.00 96.50 209 GLU A C 1
ATOM 1673 O O . GLU A 1 209 ? -15.893 6.392 12.314 1.00 96.50 209 GLU A O 1
ATOM 1678 N N . GLU A 1 210 ? -14.520 5.007 11.180 1.00 95.44 210 GLU A N 1
ATOM 1679 C CA . GLU A 1 210 ? -13.929 4.352 12.353 1.00 95.44 210 GLU A CA 1
ATOM 1680 C C . GLU A 1 210 ? -13.266 5.362 13.296 1.00 95.44 210 GLU A C 1
ATOM 1682 O O . GLU A 1 210 ? -13.560 5.386 14.494 1.00 95.44 210 GLU A O 1
ATOM 1687 N N . ARG A 1 211 ? -12.418 6.258 12.767 1.00 95.06 211 ARG A N 1
ATOM 1688 C CA . ARG A 1 211 ? -11.762 7.308 13.569 1.00 95.06 211 ARG A CA 1
ATOM 1689 C C . ARG A 1 211 ? -12.781 8.236 14.229 1.00 95.06 211 ARG A C 1
ATOM 1691 O O . ARG A 1 211 ? -12.623 8.587 15.397 1.00 95.06 211 ARG A O 1
ATOM 1698 N N . ASN A 1 212 ? -13.837 8.623 13.512 1.00 95.94 212 ASN A N 1
ATOM 1699 C CA . ASN A 1 212 ? -14.902 9.470 14.052 1.00 95.94 212 ASN A CA 1
ATOM 1700 C C . ASN A 1 212 ? -15.725 8.751 15.123 1.00 95.94 212 ASN A C 1
ATOM 1702 O O . ASN A 1 212 ? -16.135 9.368 16.108 1.00 95.94 212 ASN A O 1
ATOM 1706 N N . PHE A 1 213 ? -15.996 7.460 14.938 1.00 94.62 213 PHE A N 1
ATOM 1707 C CA . PHE A 1 213 ? -16.633 6.635 15.955 1.00 94.62 213 PHE A CA 1
ATOM 1708 C C . PHE A 1 213 ? -15.763 6.565 17.212 1.00 94.62 213 PHE A C 1
ATOM 1710 O O . PHE A 1 213 ? -16.227 6.958 18.281 1.00 94.62 213 PHE A O 1
ATOM 1717 N N . PHE A 1 214 ? -14.490 6.187 17.073 1.00 92.44 214 PHE A N 1
ATOM 1718 C CA . PHE A 1 214 ? -13.556 6.092 18.194 1.00 92.44 214 PHE A CA 1
ATOM 1719 C C . PHE A 1 214 ? -13.410 7.424 18.938 1.00 92.44 214 PHE A C 1
ATOM 1721 O O . PHE A 1 214 ? -13.509 7.461 20.163 1.00 92.44 214 PHE A O 1
ATOM 1728 N N . LYS A 1 215 ? -13.269 8.536 18.204 1.00 94.12 215 LYS A N 1
ATOM 1729 C CA . LYS A 1 215 ? -13.204 9.880 18.788 1.00 94.12 215 LYS A CA 1
ATOM 1730 C C . LYS A 1 215 ? -14.458 10.218 19.595 1.00 94.12 215 LYS A C 1
ATOM 1732 O O . LYS A 1 215 ? -14.334 10.654 20.731 1.00 94.12 215 LYS A O 1
ATOM 1737 N N . ARG A 1 216 ? -15.661 9.976 19.057 1.00 94.31 216 ARG A N 1
ATOM 1738 C CA . ARG A 1 216 ? -16.925 10.228 19.781 1.00 94.31 216 ARG A CA 1
ATOM 1739 C C . ARG A 1 216 ? -17.045 9.384 21.047 1.00 94.31 216 ARG A C 1
ATOM 1741 O O . ARG A 1 216 ? -17.497 9.890 22.075 1.00 94.31 216 ARG A O 1
ATOM 1748 N N . THR A 1 217 ? -16.646 8.118 20.976 1.00 92.00 217 THR A N 1
ATOM 1749 C CA . THR A 1 217 ? -16.633 7.212 22.130 1.00 92.00 217 THR A CA 1
ATOM 1750 C C . THR A 1 217 ? -15.671 7.720 23.201 1.00 92.00 217 THR A C 1
ATOM 1752 O O . THR A 1 217 ? -16.060 7.847 24.361 1.00 92.00 217 THR A O 1
ATOM 1755 N N . LEU A 1 218 ? -14.457 8.109 22.805 1.00 91.38 218 LEU A N 1
ATOM 1756 C CA . LEU A 1 218 ? -13.446 8.658 23.705 1.00 91.38 218 LEU A CA 1
ATOM 1757 C C . LEU A 1 218 ? -13.888 9.990 24.330 1.00 91.38 218 LEU A C 1
ATOM 1759 O O . LEU A 1 218 ? -13.756 10.174 25.537 1.00 91.38 218 LEU A O 1
ATOM 1763 N N . ASP A 1 219 ? -14.465 10.896 23.542 1.00 94.19 219 ASP A N 1
ATOM 1764 C CA . ASP A 1 219 ? -14.993 12.177 24.023 1.00 94.19 219 ASP A CA 1
ATOM 1765 C C . ASP A 1 219 ? -16.128 11.963 25.041 1.00 94.19 219 ASP A C 1
ATOM 1767 O O . ASP A 1 219 ? -16.191 12.644 26.068 1.00 94.19 219 ASP A O 1
ATOM 1771 N N . THR A 1 220 ? -17.000 10.979 24.796 1.00 92.94 220 THR A N 1
ATOM 1772 C CA . THR A 1 220 ? -18.088 10.605 25.716 1.00 92.94 220 THR A CA 1
ATOM 1773 C C . THR A 1 220 ? -17.536 10.057 27.029 1.00 92.94 220 THR A C 1
ATOM 1775 O O . THR A 1 220 ? -17.937 10.524 28.099 1.00 92.94 220 THR A O 1
ATOM 1778 N N . ALA A 1 221 ? -16.580 9.128 26.955 1.00 90.12 221 ALA A N 1
ATOM 1779 C CA . ALA A 1 221 ? -15.925 8.551 28.125 1.00 90.12 221 ALA A CA 1
ATOM 1780 C C . ALA A 1 221 ? -15.186 9.624 28.942 1.00 90.12 221 ALA A C 1
ATOM 1782 O O . ALA A 1 221 ? -15.352 9.704 30.159 1.00 90.12 221 ALA A O 1
ATOM 1783 N N . ASN A 1 222 ? -14.449 10.520 28.280 1.00 91.69 222 ASN A N 1
ATOM 1784 C CA . ASN A 1 222 ? -13.741 11.628 28.926 1.00 91.69 222 ASN A CA 1
ATOM 1785 C C . ASN A 1 222 ? -14.699 12.621 29.595 1.00 91.69 222 ASN A C 1
ATOM 1787 O O . ASN A 1 222 ? -14.426 13.100 30.699 1.00 91.69 222 ASN A O 1
ATOM 1791 N N . LYS A 1 223 ? -15.845 12.916 28.968 1.00 93.44 223 LYS A N 1
ATOM 1792 C CA . LYS A 1 223 ? -16.880 13.769 29.565 1.00 93.44 223 LYS A CA 1
ATOM 1793 C C . LYS A 1 223 ? -17.477 13.130 30.819 1.00 93.44 223 LYS A C 1
ATOM 1795 O O . LYS A 1 223 ? -17.607 13.815 31.831 1.00 93.44 223 LYS A O 1
ATOM 1800 N N . GLN A 1 224 ? -17.811 11.839 30.770 1.00 92.62 224 GLN A N 1
ATOM 1801 C CA . GLN A 1 224 ? -18.309 11.099 31.936 1.00 92.62 224 GLN A CA 1
ATOM 1802 C C . GLN A 1 224 ? -17.266 11.065 33.057 1.00 92.62 224 GLN A C 1
ATOM 1804 O O . GLN A 1 224 ? -17.580 11.390 34.201 1.00 92.62 224 GLN A O 1
ATOM 1809 N N . LEU A 1 225 ? -16.009 10.774 32.715 1.00 92.44 225 LEU A N 1
ATOM 1810 C CA . LEU A 1 225 ? -14.890 10.781 33.652 1.00 92.44 225 LEU A CA 1
ATOM 1811 C C . LEU A 1 225 ? -14.736 12.145 34.340 1.00 92.44 225 LEU A C 1
ATOM 1813 O O . LEU A 1 225 ? -14.631 12.208 35.563 1.00 92.44 225 LEU A O 1
ATOM 1817 N N . SER A 1 226 ? -14.783 13.237 33.573 1.00 93.44 226 SER A N 1
ATOM 1818 C CA . SER A 1 226 ? -14.705 14.599 34.109 1.00 93.44 226 SER A CA 1
ATOM 1819 C C . SER A 1 226 ? -15.881 14.926 35.036 1.00 93.44 226 SER A C 1
ATOM 1821 O O . SER A 1 226 ? -15.671 15.480 36.113 1.00 93.44 226 SER A O 1
ATOM 1823 N N . GLN A 1 227 ? -17.107 14.531 34.678 1.00 94.12 227 GLN A N 1
ATOM 1824 C CA . GLN A 1 227 ? -18.285 14.713 35.534 1.00 94.12 227 GLN A CA 1
ATOM 1825 C C . GLN A 1 227 ? -18.151 13.956 36.859 1.00 94.12 227 GLN A C 1
ATOM 1827 O O . GLN A 1 227 ? -18.448 14.511 37.915 1.00 94.12 227 GLN A O 1
ATOM 1832 N N . TYR A 1 228 ? -17.675 12.711 36.816 1.00 92.56 228 TYR A N 1
ATOM 1833 C CA . TYR A 1 228 ? -17.462 11.902 38.016 1.00 92.56 228 TYR A CA 1
ATOM 1834 C C . TYR A 1 228 ? -16.361 12.483 38.903 1.00 92.56 228 TYR A C 1
ATOM 1836 O O . TYR A 1 228 ? -16.519 12.523 40.120 1.00 92.56 228 TYR A O 1
ATOM 1844 N N . GLN A 1 229 ? -15.279 12.986 38.304 1.00 93.31 229 GLN A N 1
ATOM 1845 C CA . GLN A 1 229 ? -14.209 13.666 39.031 1.00 93.31 229 GLN A CA 1
ATOM 1846 C C . GLN A 1 229 ? -14.699 14.943 39.717 1.00 93.31 229 GLN A C 1
ATOM 1848 O O . GLN A 1 229 ? -14.347 15.174 40.871 1.00 93.31 229 GLN A O 1
ATOM 1853 N N . THR A 1 230 ? -15.502 15.764 39.035 1.00 95.44 230 THR A N 1
ATOM 1854 C CA . THR A 1 230 ? -16.073 16.988 39.619 1.00 95.44 230 THR A CA 1
ATOM 1855 C C . THR A 1 230 ? -17.029 16.663 40.763 1.00 95.44 230 THR A C 1
ATOM 1857 O O . THR A 1 230 ? -16.876 17.228 41.839 1.00 95.44 230 THR A O 1
ATOM 1860 N N . ALA A 1 231 ? -17.949 15.712 40.569 1.00 93.81 231 ALA A N 1
ATOM 1861 C CA . ALA A 1 231 ? -18.887 15.295 41.612 1.00 93.81 231 ALA A CA 1
ATOM 1862 C C . ALA A 1 231 ? -18.161 14.760 42.857 1.00 93.81 231 ALA A C 1
ATOM 1864 O O . ALA A 1 231 ? -18.518 15.098 43.978 1.00 93.81 231 ALA A O 1
ATOM 1865 N N . TYR A 1 232 ? -17.101 13.964 42.674 1.00 93.75 232 TYR A N 1
ATOM 1866 C CA . TYR A 1 232 ? -16.301 13.477 43.799 1.00 93.75 232 TYR A CA 1
ATOM 1867 C C . TYR A 1 232 ? -15.542 14.610 44.510 1.00 93.75 232 TYR A C 1
ATOM 1869 O O . TYR A 1 232 ? -15.505 14.642 45.732 1.00 93.75 232 TYR A O 1
ATOM 1877 N N . LYS A 1 233 ? -14.957 15.562 43.767 1.00 95.25 233 LYS A N 1
ATOM 1878 C CA . LYS A 1 233 ? -14.241 16.716 44.349 1.00 95.25 233 LYS A CA 1
ATOM 1879 C C . LYS A 1 233 ? -15.146 17.674 45.125 1.00 95.25 233 LYS A C 1
ATOM 1881 O O . LYS A 1 233 ? -14.652 18.360 46.010 1.00 95.25 233 LYS A O 1
ATOM 1886 N N . ASN A 1 234 ? -16.423 17.740 44.762 1.00 96.88 234 ASN A N 1
ATOM 1887 C CA . ASN A 1 234 ? -17.426 18.568 45.424 1.00 96.88 234 ASN A CA 1
ATOM 1888 C C . ASN A 1 234 ? -18.123 17.843 46.591 1.00 96.88 234 ASN A C 1
ATOM 1890 O O . ASN A 1 234 ? -19.073 18.387 47.142 1.00 96.88 234 ASN A O 1
ATOM 1894 N N . ASP A 1 235 ? -17.690 16.623 46.935 1.00 95.19 235 ASP A N 1
ATOM 1895 C CA . ASP A 1 235 ? -18.337 15.741 47.915 1.00 95.19 235 ASP A CA 1
ATOM 1896 C C . ASP A 1 235 ? -19.803 15.371 47.566 1.00 95.19 235 ASP A C 1
ATOM 1898 O O . ASP A 1 235 ? -20.553 14.899 48.421 1.00 95.19 235 ASP A O 1
ATOM 1902 N N . ASP A 1 236 ? -20.213 15.509 46.293 1.00 95.56 236 ASP A N 1
ATOM 1903 C CA . ASP A 1 236 ? -21.555 15.142 45.802 1.00 95.56 236 ASP A CA 1
ATOM 1904 C C . ASP A 1 236 ? -21.756 13.613 45.732 1.00 95.56 236 ASP A C 1
ATOM 1906 O O . ASP A 1 236 ? -22.887 13.122 45.693 1.00 95.56 236 ASP A O 1
ATOM 1910 N N . ILE A 1 237 ? -20.662 12.844 45.660 1.00 93.94 237 ILE A N 1
ATOM 1911 C CA . ILE A 1 237 ? -20.660 11.373 45.642 1.00 93.94 237 ILE A CA 1
ATOM 1912 C C . ILE A 1 237 ? -19.557 10.815 46.543 1.00 93.94 237 ILE A C 1
ATOM 1914 O O . ILE A 1 237 ? -18.491 11.409 46.690 1.00 93.94 237 ILE A O 1
ATOM 1918 N N . THR A 1 238 ? -19.777 9.619 47.092 1.00 95.75 238 THR A N 1
ATOM 1919 C CA . THR A 1 238 ? -18.767 8.920 47.900 1.00 95.75 238 THR A CA 1
ATOM 1920 C C . THR A 1 238 ? -17.627 8.374 47.038 1.00 95.75 238 THR A C 1
ATOM 1922 O O . THR A 1 238 ? -17.754 8.189 45.823 1.00 95.75 238 THR A O 1
ATOM 1925 N N . LYS A 1 239 ? -16.498 8.048 47.675 1.00 93.06 239 LYS A N 1
ATOM 1926 C CA . LYS A 1 239 ? -15.356 7.403 47.013 1.00 93.06 239 LYS A CA 1
ATOM 1927 C C . LYS A 1 239 ? -15.737 6.049 46.405 1.00 93.06 239 LYS A C 1
ATOM 1929 O O . LYS A 1 239 ? -15.324 5.733 45.289 1.00 93.06 239 LYS A O 1
ATOM 1934 N N . GLU A 1 240 ? -16.536 5.259 47.116 1.00 95.00 240 GLU A N 1
ATOM 1935 C CA . GLU A 1 240 ? -17.036 3.955 46.675 1.00 95.00 240 GLU A CA 1
ATOM 1936 C C . GLU A 1 240 ? -17.941 4.095 45.444 1.00 95.00 240 GLU A C 1
ATOM 1938 O O . GLU A 1 240 ? -17.834 3.311 44.493 1.00 95.00 240 GLU A O 1
ATOM 1943 N N . GLU A 1 241 ? -18.791 5.123 45.423 1.00 91.56 241 GLU A N 1
ATOM 1944 C CA . GLU A 1 241 ? -19.641 5.420 44.276 1.00 91.56 241 GLU A CA 1
ATOM 1945 C C . GLU A 1 241 ? -18.830 5.930 43.076 1.00 91.56 241 GLU A C 1
ATOM 1947 O O . GLU A 1 241 ? -19.047 5.464 41.955 1.00 91.56 241 GLU A O 1
ATOM 1952 N N . TYR A 1 242 ? -17.832 6.791 43.295 1.00 90.56 242 TYR A N 1
ATOM 1953 C CA . TYR A 1 242 ? -16.899 7.229 42.254 1.00 90.56 242 TYR A CA 1
ATOM 1954 C C . TYR A 1 242 ? -16.170 6.041 41.603 1.00 90.56 242 TYR A C 1
ATOM 1956 O O . TYR A 1 242 ? -16.210 5.888 40.381 1.00 90.56 242 TYR A O 1
ATOM 1964 N N . ILE A 1 243 ? -15.586 5.137 42.401 1.00 91.25 243 ILE A N 1
ATOM 1965 C CA . ILE A 1 243 ? -14.910 3.924 41.901 1.00 91.25 243 ILE A CA 1
ATOM 1966 C C . ILE A 1 243 ? -15.883 3.022 41.129 1.00 91.25 243 ILE A C 1
ATOM 1968 O O . ILE A 1 243 ? -15.523 2.465 40.091 1.00 91.25 243 ILE A O 1
ATOM 1972 N N . THR A 1 244 ? -17.121 2.881 41.608 1.00 93.94 244 THR A N 1
ATOM 1973 C CA . THR A 1 244 ? -18.149 2.077 40.929 1.00 93.94 244 THR A CA 1
ATOM 1974 C C . THR A 1 244 ? -18.515 2.659 39.566 1.00 93.94 244 THR A C 1
ATOM 1976 O O . THR A 1 244 ? -18.664 1.904 38.605 1.00 93.94 244 THR A O 1
ATOM 1979 N N . ARG A 1 245 ? -18.628 3.988 39.459 1.00 90.38 245 ARG A N 1
ATOM 1980 C CA . ARG A 1 245 ? -18.921 4.684 38.199 1.00 90.38 245 ARG A CA 1
ATOM 1981 C C . ARG A 1 245 ? -17.759 4.588 37.203 1.00 90.38 245 ARG A C 1
ATOM 1983 O O . ARG A 1 245 ? -18.010 4.326 36.035 1.00 90.38 245 ARG A O 1
ATOM 1990 N N . LEU A 1 246 ? -16.505 4.676 37.663 1.00 87.62 246 LEU A N 1
ATOM 1991 C CA . LEU A 1 246 ? -15.321 4.489 36.808 1.00 87.62 246 LEU A CA 1
ATOM 1992 C C . LEU A 1 246 ? -15.236 3.100 36.169 1.00 87.62 246 LEU A C 1
ATOM 1994 O O . LEU A 1 246 ? -14.783 2.980 35.040 1.00 87.62 246 LEU A O 1
ATOM 1998 N N . ARG A 1 247 ? -15.676 2.048 36.870 1.00 87.94 247 ARG A N 1
ATOM 1999 C CA . ARG A 1 247 ? -15.682 0.671 36.336 1.00 87.94 247 ARG A CA 1
ATOM 2000 C C . ARG A 1 247 ? -16.729 0.437 35.240 1.00 87.94 247 ARG A C 1
ATOM 2002 O O . ARG A 1 247 ? -16.761 -0.653 34.677 1.00 87.94 247 ARG A O 1
ATOM 2009 N N . ARG A 1 248 ? -17.629 1.401 35.013 1.00 79.06 248 ARG A N 1
ATOM 2010 C CA . ARG A 1 248 ? -18.716 1.333 34.024 1.00 79.06 248 ARG A CA 1
ATOM 2011 C C . ARG A 1 248 ? -18.471 2.214 32.791 1.00 79.06 248 ARG A C 1
ATOM 2013 O O . ARG A 1 248 ? -19.268 2.116 31.861 1.00 79.06 248 ARG A O 1
ATOM 2020 N N . CYS A 1 249 ? -17.442 3.064 32.815 1.00 66.56 249 CYS A N 1
ATOM 2021 C CA . CYS A 1 249 ? -16.926 3.782 31.645 1.00 66.56 249 CYS A CA 1
ATOM 2022 C C . CYS A 1 249 ? -16.056 2.853 30.797 1.00 66.56 249 CYS A C 1
ATOM 2024 O O . CYS A 1 249 ? -16.072 3.032 29.562 1.00 66.56 249 CYS A O 1
#

Foldseek 3Di:
DPVVVVVVVVVVVVVCVVVVVVDDDDDPCPVVVVVVVVVVVVVVCLQQDKAKDKPAKFKAFEAAQPPRQGDFFKKKKKWKWKQADDPVRDIDTFDIDIWTAHNRRITIDHMDMGMDRRHNRMDIAFMWIWIDAPQWQIWIDGNQDTDDDDDPPPPDDAGDDRYHHYHHTYGDDPVDALLSSVVVQDDPVHRPDPSVVVRCPVSVVRSVVVVVVVVVVVVVLVVQLVVLVVCVVVVVDDPVVSVVSNVVD

pLDDT: mean 82.48, std 18.29, range [27.92, 98.75]

Secondary structure (DSSP, 8-state):
--THHHHHHHHHHHHHHHHHTT---TTSHHHHHHHHHHHHHHHHHHHHS-EEEE---EEEEEEETTT--B-TT-EEEEEEEEE---TT--EEEEEEEEEE--TT-EEEE---EEEESSTTT-EEPPPEEEEE-TTB--EEEETTEE--SS--STT------SSSEEEEEPBP-TTS-HHHHHHH---TT----HHHHHHTHHHHHHHHHHHHHHHHHHHHHHHHHHHHHHHHHTTSS-HHHHHHHHTT-

Radius of gyration: 28.75 Å; chains: 1; bounding box: 81×51×67 Å